Protein AF-0000000069601373 (afdb_homodimer)

Radius of gyration: 17.42 Å; Cα contacts (8 Å, |Δi|>4): 240; chains: 2; bounding box: 54×39×33 Å

Foldseek 3Di:
DPPDALCVVLVHPDHLVVQVVVCCVVVVDVDDDSVRSSVVRVVVVVVVVVLVVLLCVQCVPHDRDPVSSLVSQCPDPVRLVVCQPPDDVPHPSDPPVVVVVVVD/DPPDALCVVLVHPDHLVVQVVVCCVVVVDVDDDSVRSSVVRVVVVVVVVVLVVLLCVQCVPHDRDPVSSLVSQCPDPVRLVVCQPPDDVVHPNDDDVVVVVVVD

pLDDT: mean 85.46, std 16.77, range [30.42, 97.62]

Structure (mmCIF, N/CA/C/O backbone):
data_AF-0000000069601373-model_v1
#
loop_
_entity.id
_entity.type
_entity.pdbx_description
1 polymer 'Histone H2A'
#
loop_
_atom_site.group_PDB
_atom_site.id
_atom_site.type_symbol
_atom_site.label_atom_id
_atom_site.label_alt_id
_atom_site.label_comp_id
_atom_site.label_asym_id
_atom_site.label_entity_id
_atom_site.label_seq_id
_atom_site.pdbx_PDB_ins_code
_atom_site.Cartn_x
_atom_site.Cartn_y
_atom_site.Cartn_z
_atom_site.occupancy
_atom_site.B_iso_or_equiv
_atom_site.auth_seq_id
_atom_site.auth_comp_id
_atom_site.auth_asym_id
_atom_site.auth_atom_id
_atom_site.pdbx_PDB_model_num
ATOM 1 N N . MET A 1 1 ? -26.312 17.094 -5.246 1 52.06 1 MET A N 1
ATOM 2 C CA . MET A 1 1 ? -25.203 16.641 -4.406 1 52.06 1 MET A CA 1
ATOM 3 C C . MET A 1 1 ? -24.5 15.453 -5.039 1 52.06 1 MET A C 1
ATOM 5 O O . MET A 1 1 ? -25.141 14.477 -5.441 1 52.06 1 MET A O 1
ATOM 9 N N . ASP A 1 2 ? -23.375 15.734 -5.539 1 64.06 2 ASP A N 1
ATOM 10 C CA . ASP A 1 2 ? -22.641 14.758 -6.348 1 64.06 2 ASP A CA 1
ATOM 11 C C . ASP A 1 2 ? -22.547 13.414 -5.625 1 64.06 2 ASP A C 1
ATOM 13 O O . ASP A 1 2 ? -22.125 13.352 -4.473 1 64.06 2 ASP A O 1
ATOM 17 N N . ARG A 1 3 ? -23.438 12.484 -5.918 1 77.25 3 ARG A N 1
ATOM 18 C CA . ARG A 1 3 ? -23.688 11.156 -5.355 1 77.25 3 ARG A CA 1
ATOM 19 C C . ARG A 1 3 ? -22.453 10.273 -5.457 1 77.25 3 ARG A C 1
ATOM 21 O O . ARG A 1 3 ? -22.438 9.156 -4.93 1 77.25 3 ARG A O 1
ATOM 28 N N . ARG A 1 4 ? -21.562 10.906 -6.043 1 85.75 4 ARG A N 1
ATOM 29 C CA . ARG A 1 4 ? -20.391 10.07 -6.23 1 85.75 4 ARG A CA 1
ATOM 30 C C . ARG A 1 4 ? -19.578 9.977 -4.945 1 85.75 4 ARG A C 1
ATOM 32 O O . ARG A 1 4 ? -19.484 10.953 -4.191 1 85.75 4 ARG A O 1
ATOM 39 N N . THR A 1 5 ? -19.094 8.719 -4.715 1 86.75 5 THR A N 1
ATOM 40 C CA . THR A 1 5 ? -18.203 8.523 -3.578 1 86.75 5 THR A CA 1
ATOM 41 C C . THR A 1 5 ? -16.906 9.297 -3.775 1 86.75 5 THR A C 1
ATOM 43 O O . THR A 1 5 ? -16.594 9.727 -4.887 1 86.75 5 THR A O 1
ATOM 46 N N . MET A 1 6 ? -16.234 9.57 -2.689 1 86.94 6 MET A N 1
ATOM 47 C CA . MET A 1 6 ? -14.938 10.234 -2.752 1 86.94 6 MET A CA 1
ATOM 48 C C . MET A 1 6 ? -14 9.508 -3.709 1 86.94 6 MET A C 1
ATOM 50 O O . MET A 1 6 ? -13.234 10.141 -4.438 1 86.94 6 MET A O 1
ATOM 54 N N . SER A 1 7 ? -13.992 8.211 -3.752 1 88.62 7 SER A N 1
ATOM 55 C CA . SER A 1 7 ? -13.203 7.422 -4.688 1 88.62 7 SER A CA 1
ATOM 56 C C . SER A 1 7 ? -13.57 7.734 -6.133 1 88.62 7 SER A C 1
ATOM 58 O O . SER A 1 7 ? -12.695 7.996 -6.961 1 88.62 7 SER A O 1
ATOM 60 N N . GLN A 1 8 ? -14.828 7.762 -6.391 1 88.38 8 GLN A N 1
ATOM 61 C CA . GLN A 1 8 ? -15.32 8.031 -7.738 1 88.38 8 GLN A CA 1
ATOM 62 C C . GLN A 1 8 ? -14.945 9.438 -8.188 1 88.38 8 GLN A C 1
ATOM 64 O O . GLN A 1 8 ? -14.492 9.633 -9.312 1 88.38 8 GLN A O 1
ATOM 69 N N . LYS A 1 9 ? -15.047 10.305 -7.262 1 88.56 9 LYS A N 1
ATOM 70 C CA . LYS A 1 9 ? -14.719 11.695 -7.566 1 88.56 9 LYS A CA 1
ATOM 71 C C . LYS A 1 9 ? -13.234 11.859 -7.867 1 88.56 9 LYS A C 1
ATOM 73 O O . LYS A 1 9 ? -12.844 12.742 -8.633 1 88.56 9 LYS A O 1
ATOM 78 N N . SER A 1 10 ? -12.445 11 -7.32 1 91.56 10 SER A N 1
ATOM 79 C CA . SER A 1 10 ? -11 11.125 -7.445 1 91.56 10 SER A CA 1
ATOM 80 C C . SER A 1 10 ? -10.445 10.133 -8.461 1 91.56 10 SER A C 1
ATOM 82 O O . SER A 1 10 ? -9.227 10.023 -8.633 1 91.56 10 SER A O 1
ATOM 84 N N . GLY A 1 11 ? -11.312 9.344 -9.148 1 88.75 11 GLY A N 1
ATOM 85 C CA . GLY A 1 11 ? -10.875 8.391 -10.148 1 88.75 11 GLY A CA 1
ATOM 86 C C . GLY A 1 11 ? -10.148 7.195 -9.562 1 88.75 11 GLY A C 1
ATOM 87 O O . GLY A 1 11 ? -9.32 6.578 -10.227 1 88.75 11 GLY A O 1
ATOM 88 N N . LEU A 1 12 ? -10.469 6.992 -8.352 1 89.75 12 LEU A N 1
ATOM 89 C CA . LEU A 1 12 ? -9.797 5.891 -7.676 1 89.75 12 LEU A CA 1
ATOM 90 C C . LEU A 1 12 ? -10.688 4.656 -7.625 1 89.75 12 LEU A C 1
ATOM 92 O O . LEU A 1 12 ? -11.914 4.777 -7.496 1 89.75 12 LEU A O 1
ATOM 96 N N . THR A 1 13 ? -10.062 3.58 -7.793 1 89.25 13 THR A N 1
ATOM 97 C CA . THR A 1 13 ? -10.758 2.303 -7.684 1 89.25 13 THR A CA 1
ATOM 98 C C . THR A 1 13 ? -10.844 1.854 -6.227 1 89.25 13 THR A C 1
ATOM 100 O O . THR A 1 13 ? -11.844 1.268 -5.812 1 89.25 13 THR A O 1
ATOM 103 N N . PHE A 1 14 ? -9.812 2.162 -5.484 1 91 14 PHE A N 1
ATOM 104 C CA . PHE A 1 14 ? -9.805 1.798 -4.07 1 91 14 PHE A CA 1
ATOM 105 C C . PHE A 1 14 ? -10.805 2.643 -3.287 1 91 14 PHE A C 1
ATOM 107 O O . PHE A 1 14 ? -10.984 3.824 -3.582 1 91 14 PHE A O 1
ATOM 114 N N . PRO A 1 15 ? -11.32 2.047 -2.252 1 89.94 15 PRO A N 1
ATOM 115 C CA . PRO A 1 15 ? -12.352 2.754 -1.487 1 89.94 15 PRO A CA 1
ATOM 116 C C . PRO A 1 15 ? -11.766 3.732 -0.473 1 89.94 15 PRO A C 1
ATOM 118 O O . PRO A 1 15 ? -11.391 3.332 0.631 1 89.94 15 PRO A O 1
ATOM 121 N N . VAL A 1 16 ? -11.875 4.973 -0.772 1 91.56 16 VAL A N 1
ATOM 122 C CA . VAL A 1 16 ? -11.266 6.016 0.048 1 91.56 16 VAL A CA 1
ATOM 123 C C . VAL A 1 16 ? -11.945 6.059 1.415 1 91.56 16 VAL A C 1
ATOM 125 O O . VAL A 1 16 ? -11.273 6.094 2.447 1 91.56 16 VAL A O 1
ATOM 128 N N . ALA A 1 17 ? -13.211 6.004 1.452 1 88.38 17 ALA A N 1
ATOM 129 C CA . ALA A 1 17 ? -13.969 6.145 2.695 1 88.38 17 ALA A CA 1
ATOM 130 C C . ALA A 1 17 ? -13.648 5.008 3.662 1 88.38 17 ALA A C 1
ATOM 132 O O . ALA A 1 17 ? -13.477 5.234 4.863 1 88.38 17 ALA A O 1
ATOM 133 N N . ARG A 1 18 ? -13.57 3.926 3.143 1 83.56 18 ARG A N 1
ATOM 134 C CA . ARG A 1 18 ? -13.305 2.768 3.988 1 83.56 18 ARG A CA 1
ATOM 135 C C . ARG A 1 18 ? -11.867 2.777 4.496 1 83.56 18 ARG A C 1
ATOM 137 O O . ARG A 1 18 ? -11.609 2.443 5.652 1 83.56 18 ARG A O 1
ATOM 144 N N . ILE A 1 19 ? -10.969 3.158 3.586 1 85.69 19 ILE A N 1
ATOM 145 C CA . ILE A 1 19 ? -9.578 3.285 4.008 1 85.69 19 ILE A CA 1
ATOM 146 C C . ILE A 1 19 ? -9.469 4.324 5.121 1 85.69 19 ILE A C 1
ATOM 148 O O . ILE A 1 19 ? -8.805 4.094 6.133 1 85.69 19 ILE A O 1
ATOM 152 N N . LYS A 1 20 ? -10.172 5.367 4.961 1 86.25 20 LYS A N 1
ATOM 153 C CA . LYS A 1 20 ? -10.148 6.438 5.953 1 86.25 20 LYS A CA 1
ATOM 154 C C . LYS A 1 20 ? -10.664 5.945 7.305 1 86.25 20 LYS A C 1
ATOM 156 O O . LYS A 1 20 ? -10.078 6.254 8.344 1 86.25 20 LYS A O 1
ATOM 161 N N . THR A 1 21 ? -11.672 5.207 7.309 1 81.69 21 THR A N 1
ATOM 162 C CA . THR A 1 21 ? -12.266 4.68 8.531 1 81.69 21 THR A CA 1
ATOM 163 C C . THR A 1 21 ? -11.305 3.727 9.234 1 81.69 21 THR A C 1
ATOM 165 O O . THR A 1 21 ? -11.203 3.727 10.461 1 81.69 21 THR A O 1
ATOM 168 N N . MET A 1 22 ? -10.594 3.021 8.438 1 83.12 22 MET A N 1
ATOM 169 C CA . MET A 1 22 ? -9.648 2.047 8.984 1 83.12 22 MET A CA 1
ATOM 170 C C . MET A 1 22 ? -8.469 2.746 9.656 1 83.12 22 MET A C 1
ATOM 172 O O . MET A 1 22 ? -7.938 2.25 10.656 1 83.12 22 MET A O 1
ATOM 176 N N . LEU A 1 23 ? -8.203 3.908 9.109 1 85.69 23 LEU A N 1
ATOM 177 C CA . LEU A 1 23 ? -7.09 4.664 9.68 1 85.69 23 LEU A CA 1
ATOM 178 C C . LEU A 1 23 ? -7.406 5.113 11.102 1 85.69 23 LEU A C 1
ATOM 180 O O . LEU A 1 23 ? -6.527 5.113 11.969 1 85.69 23 LEU A O 1
ATOM 184 N N . LYS A 1 24 ? -8.609 5.336 11.289 1 78.25 24 LYS A N 1
ATOM 185 C CA . LYS A 1 24 ? -9.055 5.75 12.617 1 78.25 24 LYS A CA 1
ATOM 186 C C . LYS A 1 24 ? -9.078 4.566 13.586 1 78.25 24 LYS A C 1
ATOM 188 O O . LYS A 1 24 ? -8.719 4.707 14.758 1 78.25 24 LYS A O 1
ATOM 193 N N . ALA A 1 25 ? -9.375 3.438 13.094 1 76.5 25 ALA A N 1
ATOM 194 C CA . ALA A 1 25 ? -9.57 2.25 13.914 1 76.5 25 ALA A CA 1
ATOM 195 C C . ALA A 1 25 ? -8.242 1.747 14.477 1 76.5 25 ALA A C 1
ATOM 197 O O . ALA A 1 25 ? -8.18 1.297 15.625 1 76.5 25 ALA A O 1
ATOM 198 N N . LYS A 1 26 ? -7.238 1.837 13.789 1 75.75 26 LYS A N 1
ATOM 199 C CA . LYS A 1 26 ? -5.961 1.3 14.25 1 75.75 26 LYS A CA 1
ATOM 200 C C . LYS A 1 26 ? -5.066 2.406 14.805 1 75.75 26 LYS A C 1
ATOM 202 O O . LYS A 1 26 ? -3.912 2.16 15.156 1 75.75 26 LYS A O 1
ATOM 207 N N . ASN A 1 27 ? -5.691 3.562 14.906 1 78.62 27 ASN A N 1
ATOM 208 C CA . ASN A 1 27 ? -4.945 4.734 15.352 1 78.62 27 ASN A CA 1
ATOM 209 C C . ASN A 1 27 ? -3.721 4.988 14.484 1 78.62 27 ASN A C 1
ATOM 211 O O . ASN A 1 27 ? -2.656 5.344 14.992 1 78.62 27 ASN A O 1
ATOM 215 N N . PHE A 1 28 ? -3.91 4.539 13.266 1 74.94 28 PHE A N 1
ATOM 216 C CA . PHE A 1 28 ? -2.836 4.84 12.32 1 74.94 28 PHE A CA 1
ATOM 217 C C . PHE A 1 28 ? -2.633 6.348 12.195 1 74.94 28 PHE A C 1
ATOM 219 O O . PHE A 1 28 ? -1.497 6.824 12.195 1 74.94 28 PHE A O 1
ATOM 226 N N . ALA A 1 29 ? -3.729 7.059 12.023 1 79.06 29 ALA A N 1
ATOM 227 C CA . ALA A 1 29 ? -3.738 8.516 11.945 1 79.06 29 ALA A CA 1
ATOM 228 C C . ALA A 1 29 ? -4.992 9.094 12.594 1 79.06 29 ALA A C 1
ATOM 230 O O . ALA A 1 29 ? -6.094 8.969 12.047 1 79.06 29 ALA A O 1
ATOM 231 N N . SER A 1 30 ? -4.645 9.688 13.68 1 78.62 30 SER A N 1
ATOM 232 C CA . SER A 1 30 ? -5.781 10.242 14.406 1 78.62 30 SER A CA 1
ATOM 233 C C . SER A 1 30 ? -6.402 11.414 13.648 1 78.62 30 SER A C 1
ATOM 235 O O . SER A 1 30 ? -7.613 11.641 13.734 1 78.62 30 SER A O 1
ATOM 237 N N . ARG A 1 31 ? -5.574 12.086 12.914 1 90.31 31 ARG A N 1
ATOM 238 C CA . ARG A 1 31 ? -6.133 13.203 12.164 1 90.31 31 ARG A CA 1
ATOM 239 C C . ARG A 1 31 ? -5.598 13.234 10.734 1 90.31 31 ARG A C 1
ATOM 241 O O . ARG A 1 31 ? -4.41 13.484 10.516 1 90.31 31 ARG A O 1
ATOM 248 N N . ILE A 1 32 ? -6.406 12.836 9.805 1 94.81 32 ILE A N 1
ATOM 249 C CA . ILE A 1 32 ? -6.102 12.914 8.383 1 94.81 32 ILE A CA 1
ATOM 250 C C . ILE A 1 32 ? -7.219 13.656 7.652 1 94.81 32 ILE A C 1
ATOM 252 O O . ILE A 1 32 ? -8.398 13.453 7.941 1 94.81 32 ILE A O 1
ATOM 256 N N . SER A 1 33 ? -6.789 14.508 6.82 1 95.12 33 SER A N 1
ATOM 257 C CA . SER A 1 33 ? -7.777 15.227 6.023 1 95.12 33 SER A CA 1
ATOM 258 C C . SER A 1 33 ? -8.391 14.32 4.953 1 95.12 33 SER A C 1
ATOM 260 O O . SER A 1 33 ? -7.82 13.281 4.613 1 95.12 33 SER A O 1
ATOM 262 N N . ASP A 1 34 ? -9.516 14.852 4.422 1 93.56 34 ASP A N 1
ATOM 263 C CA . ASP A 1 34 ? -10.141 14.125 3.32 1 93.56 34 ASP A CA 1
ATOM 264 C C . ASP A 1 34 ? -9.203 14.039 2.119 1 93.56 34 ASP A C 1
ATOM 266 O O . ASP A 1 34 ? -9.094 12.992 1.479 1 93.56 34 ASP A O 1
ATOM 270 N N . THR A 1 35 ? -8.492 15.117 1.84 1 95.25 35 THR A N 1
ATOM 271 C CA . THR A 1 35 ? -7.59 15.125 0.695 1 95.25 35 THR A CA 1
ATOM 272 C C . THR A 1 35 ? -6.363 14.266 0.965 1 95.25 35 THR A C 1
ATOM 274 O O . THR A 1 35 ? -5.809 13.656 0.045 1 95.25 35 THR A O 1
ATOM 277 N N . GLY A 1 36 ? -5.988 14.195 2.242 1 95.62 36 GLY A N 1
ATOM 278 C CA . GLY A 1 36 ? -4.934 13.273 2.629 1 95.62 36 GLY A CA 1
ATOM 279 C C . GLY A 1 36 ? -5.305 11.812 2.412 1 95.62 36 GLY A C 1
ATOM 280 O O . GLY A 1 36 ? -4.496 11.031 1.915 1 95.62 36 GLY A O 1
ATOM 281 N N . ALA A 1 37 ? -6.496 11.547 2.762 1 95.06 37 ALA A N 1
ATOM 282 C CA . ALA A 1 37 ? -6.988 10.18 2.572 1 95.06 37 ALA A CA 1
ATOM 283 C C . ALA A 1 37 ? -7.031 9.812 1.092 1 95.06 37 ALA A C 1
ATOM 285 O O . ALA A 1 37 ? -6.688 8.695 0.713 1 95.06 37 ALA A O 1
ATOM 286 N N . VAL A 1 38 ? -7.418 10.773 0.29 1 95.44 38 VAL A N 1
ATOM 287 C CA . VAL A 1 38 ? -7.457 10.555 -1.152 1 95.44 38 VAL A CA 1
ATOM 288 C C . VAL A 1 38 ? -6.047 10.289 -1.671 1 95.44 38 VAL A C 1
ATOM 290 O O . VAL A 1 38 ? -5.82 9.336 -2.42 1 95.44 38 VAL A O 1
ATOM 293 N N . PHE A 1 39 ? -5.141 11.062 -1.26 1 96.25 39 PHE A N 1
ATOM 294 C CA . PHE A 1 39 ? -3.768 10.914 -1.722 1 96.25 39 PHE A CA 1
ATOM 295 C C . PHE A 1 39 ? -3.178 9.594 -1.254 1 96.25 39 PHE A C 1
ATOM 297 O O . PHE A 1 39 ? -2.516 8.898 -2.025 1 96.25 39 PHE A O 1
ATOM 304 N N . LEU A 1 40 ? -3.389 9.25 -0.018 1 96.25 40 LEU A N 1
ATOM 305 C CA . LEU A 1 40 ? -2.906 7.98 0.502 1 96.25 40 LEU A CA 1
ATOM 306 C C . LEU A 1 40 ? -3.475 6.812 -0.3 1 96.25 40 LEU A C 1
ATOM 308 O O . LEU A 1 40 ? -2.756 5.863 -0.617 1 96.25 40 LEU A O 1
ATOM 312 N N . THR A 1 41 ? -4.734 6.91 -0.602 1 95.44 41 THR A N 1
ATOM 313 C CA . THR A 1 41 ? -5.383 5.848 -1.366 1 95.44 41 THR A CA 1
ATOM 314 C C . THR A 1 41 ? -4.766 5.727 -2.756 1 95.44 41 THR A C 1
ATOM 316 O O . THR A 1 41 ? -4.551 4.621 -3.25 1 95.44 41 THR A O 1
ATOM 319 N N . ALA A 1 42 ? -4.449 6.867 -3.371 1 95 42 ALA A N 1
ATOM 320 C CA . ALA A 1 42 ? -3.783 6.848 -4.672 1 95 42 ALA A CA 1
ATOM 321 C C . ALA A 1 42 ? -2.41 6.191 -4.574 1 95 42 ALA A C 1
ATOM 323 O O . ALA A 1 42 ? -2.033 5.398 -5.441 1 95 42 ALA A O 1
ATOM 324 N N . VAL A 1 43 ? -1.718 6.453 -3.516 1 96.44 43 VAL A N 1
ATOM 325 C CA . VAL A 1 43 ? -0.405 5.871 -3.256 1 96.44 43 VAL A CA 1
ATOM 326 C C . VAL A 1 43 ? -0.529 4.355 -3.121 1 96.44 43 VAL A C 1
ATOM 328 O O . VAL A 1 43 ? 0.222 3.605 -3.748 1 96.44 43 VAL A O 1
ATOM 331 N N . LEU A 1 44 ? -1.511 3.941 -2.395 1 96 44 LEU A N 1
ATOM 332 C CA . LEU A 1 44 ? -1.709 2.516 -2.168 1 96 44 LEU A CA 1
ATOM 333 C C . LEU A 1 44 ? -2.105 1.81 -3.461 1 96 44 LEU A C 1
ATOM 335 O O . LEU A 1 44 ? -1.681 0.68 -3.713 1 96 44 LEU A O 1
ATOM 339 N N . GLU A 1 45 ? -2.941 2.521 -4.238 1 93.94 45 GLU A N 1
ATOM 340 C CA . GLU A 1 45 ? -3.297 1.952 -5.535 1 93.94 45 GLU A CA 1
ATOM 341 C C . GLU A 1 45 ? -2.064 1.777 -6.41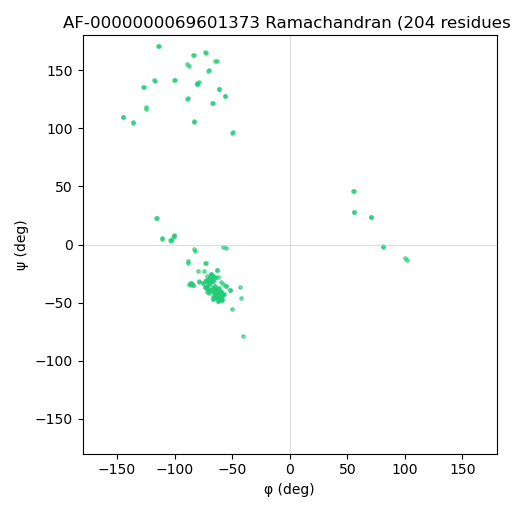8 1 93.94 45 GLU A C 1
ATOM 343 O O . GLU A 1 45 ? -1.899 0.741 -7.066 1 93.94 45 GLU A O 1
ATOM 348 N N . TYR A 1 46 ? -1.229 2.75 -6.402 1 94.06 46 TYR A N 1
ATOM 349 C CA . TYR A 1 46 ? 0.001 2.688 -7.184 1 94.06 46 TYR A CA 1
ATOM 350 C C . TYR A 1 46 ? 0.884 1.536 -6.719 1 94.06 46 TYR A C 1
ATOM 352 O O . TYR A 1 46 ? 1.372 0.751 -7.535 1 94.06 46 TYR A O 1
ATOM 360 N N . LEU A 1 47 ? 1.124 1.386 -5.426 1 96.62 47 LEU A N 1
ATOM 361 C CA . LEU A 1 47 ? 1.949 0.32 -4.871 1 96.62 47 LEU A CA 1
ATOM 362 C C . LEU A 1 47 ? 1.347 -1.048 -5.172 1 96.62 47 LEU A C 1
ATOM 364 O O . LEU A 1 47 ? 2.074 -2.004 -5.453 1 96.62 47 LEU A O 1
ATOM 368 N N . THR A 1 48 ? 0.04 -1.144 -5.125 1 96.25 48 THR A N 1
ATOM 369 C CA . THR A 1 48 ? -0.642 -2.395 -5.434 1 96.25 48 THR A CA 1
ATOM 370 C C . THR A 1 48 ? -0.359 -2.824 -6.871 1 96.25 48 THR A C 1
ATOM 372 O O . THR A 1 48 ? -0.052 -3.99 -7.129 1 96.25 48 THR A O 1
ATOM 375 N N . ALA A 1 49 ? -0.474 -1.847 -7.785 1 94.31 49 ALA A N 1
ATOM 376 C CA . ALA A 1 49 ? -0.201 -2.148 -9.188 1 94.31 49 ALA A CA 1
ATOM 377 C C . ALA A 1 49 ? 1.223 -2.666 -9.367 1 94.31 49 ALA A C 1
ATOM 379 O O . ALA A 1 49 ? 1.444 -3.654 -10.07 1 94.31 49 ALA A O 1
ATOM 380 N N . GLU A 1 50 ? 2.162 -2.041 -8.719 1 95.44 50 GLU A N 1
ATOM 381 C CA . GLU A 1 50 ? 3.562 -2.441 -8.82 1 95.44 50 GLU A CA 1
ATOM 382 C C . GLU A 1 50 ? 3.781 -3.836 -8.242 1 95.44 50 GLU A C 1
ATOM 384 O O . GLU A 1 50 ? 4.445 -4.672 -8.852 1 95.44 50 GLU A O 1
ATOM 389 N N . ILE A 1 51 ? 3.203 -4.129 -7.098 1 97.12 51 ILE A N 1
ATOM 390 C CA . ILE A 1 51 ? 3.354 -5.418 -6.43 1 97.12 51 ILE A CA 1
ATOM 391 C C . ILE A 1 51 ? 2.744 -6.52 -7.293 1 97.12 51 ILE A C 1
ATOM 393 O O . ILE A 1 51 ? 3.35 -7.582 -7.477 1 97.12 51 ILE A O 1
ATOM 397 N N . LEU A 1 52 ? 1.586 -6.23 -7.879 1 96.38 52 LEU A N 1
ATOM 398 C CA . LEU A 1 52 ? 0.897 -7.266 -8.641 1 96.38 52 LEU A CA 1
ATOM 399 C C . LEU A 1 52 ? 1.604 -7.527 -9.969 1 96.38 52 LEU A C 1
ATOM 401 O O . LEU A 1 52 ? 1.634 -8.664 -10.445 1 96.38 52 LEU A O 1
ATOM 405 N N . GLU A 1 53 ? 2.117 -6.469 -10.547 1 95.56 53 GLU A N 1
ATOM 406 C CA . GLU A 1 53 ? 2.904 -6.672 -11.758 1 95.56 53 GLU A CA 1
ATOM 407 C C . GLU A 1 53 ? 4.09 -7.598 -11.5 1 95.56 53 GLU A C 1
ATOM 409 O O . GLU A 1 53 ? 4.328 -8.539 -12.258 1 95.56 53 GLU A O 1
ATOM 414 N N . LEU A 1 54 ? 4.816 -7.359 -10.438 1 97.25 54 LEU A N 1
ATOM 415 C CA . LEU A 1 54 ? 5.934 -8.219 -10.07 1 97.25 54 LEU A CA 1
ATOM 416 C C . LEU A 1 54 ? 5.449 -9.633 -9.742 1 97.25 54 LEU A C 1
ATOM 418 O O . LEU A 1 54 ? 6.082 -10.617 -10.133 1 97.25 54 LEU A O 1
ATOM 422 N N . SER A 1 55 ? 4.336 -9.742 -9.062 1 97.31 55 SER A N 1
ATOM 423 C CA . SER A 1 55 ? 3.785 -11.023 -8.648 1 97.31 55 SER A CA 1
ATOM 424 C C . SER A 1 55 ? 3.338 -11.844 -9.859 1 97.31 55 SER A C 1
ATOM 426 O O . SER A 1 55 ? 3.461 -13.07 -9.859 1 97.31 55 SER A O 1
ATOM 428 N N . LEU A 1 56 ? 2.779 -11.117 -10.836 1 95.62 56 LEU A N 1
ATOM 429 C CA . LEU A 1 56 ? 2.359 -11.781 -12.062 1 95.62 56 LEU A CA 1
ATOM 430 C C . LEU A 1 56 ? 3.545 -12.453 -12.75 1 95.62 56 LEU A C 1
ATOM 432 O O . LEU A 1 56 ? 3.424 -13.57 -13.258 1 95.62 56 LEU A O 1
ATOM 436 N N . ASN A 1 57 ? 4.66 -11.727 -12.758 1 96.44 57 ASN A N 1
ATOM 437 C CA . ASN A 1 57 ? 5.875 -12.281 -13.344 1 96.44 57 ASN A CA 1
ATOM 438 C C . ASN A 1 57 ? 6.32 -13.547 -12.617 1 96.44 57 ASN A C 1
ATOM 440 O O . ASN A 1 57 ? 6.727 -14.523 -13.25 1 96.44 57 ASN A O 1
ATOM 444 N N . VAL A 1 58 ? 6.23 -13.562 -11.344 1 97.38 58 VAL A N 1
ATOM 445 C CA . VAL A 1 58 ? 6.633 -14.703 -10.531 1 97.38 58 VAL A CA 1
ATOM 446 C C . VAL A 1 58 ? 5.66 -15.859 -10.742 1 97.38 58 VAL A C 1
ATOM 448 O O . VAL A 1 58 ? 6.074 -17.016 -10.852 1 97.38 58 VAL A O 1
ATOM 451 N N . ALA A 1 59 ? 4.379 -15.547 -10.859 1 96.62 59 ALA A N 1
ATOM 452 C CA . ALA A 1 59 ? 3.336 -16.562 -10.977 1 96.62 59 ALA A CA 1
ATOM 453 C C . ALA A 1 59 ? 3.43 -17.297 -12.312 1 96.62 59 ALA A C 1
ATOM 455 O O . ALA A 1 59 ? 2.979 -18.438 -12.438 1 96.62 59 ALA A O 1
ATOM 456 N N . ASN A 1 60 ? 3.891 -16.562 -13.32 1 96.44 60 ASN A N 1
ATOM 457 C CA . ASN A 1 60 ? 4.164 -17.172 -14.617 1 96.44 60 ASN A CA 1
ATOM 458 C C . ASN A 1 60 ? 2.936 -17.891 -15.172 1 96.44 60 ASN A C 1
ATOM 460 O O . ASN A 1 60 ? 3.004 -19.062 -15.508 1 96.44 60 ASN A O 1
ATOM 464 N N . GLY A 1 61 ? 1.813 -17.219 -15.094 1 94.44 61 GLY A N 1
ATOM 465 C CA . GLY A 1 61 ? 0.606 -17.734 -15.711 1 94.44 61 GLY A CA 1
ATOM 466 C C . GLY A 1 61 ? -0.327 -18.406 -14.719 1 94.44 61 GLY A C 1
ATOM 467 O O . GLY A 1 61 ? -1.466 -18.734 -15.055 1 94.44 61 GLY A O 1
ATOM 468 N N . GLN A 1 62 ? 0.165 -18.641 -13.555 1 96.69 62 GLN A N 1
ATOM 469 C CA . GLN A 1 62 ? -0.682 -19.188 -12.5 1 96.69 62 GLN A CA 1
ATOM 470 C C . GLN A 1 62 ? -1.466 -18.094 -11.797 1 96.69 62 GLN A C 1
ATOM 472 O O . GLN A 1 62 ? -1.16 -16.906 -11.945 1 96.69 62 GLN A O 1
ATOM 477 N N . ARG A 1 63 ? -2.445 -18.609 -11.133 1 95.88 63 ARG A N 1
ATOM 478 C CA . ARG A 1 63 ? -3.145 -17.719 -10.211 1 95.88 63 ARG A CA 1
ATOM 479 C C . ARG A 1 63 ? -2.201 -17.203 -9.125 1 95.88 63 ARG A C 1
ATOM 481 O O . ARG A 1 63 ? -1.425 -17.969 -8.555 1 95.88 63 ARG A O 1
ATOM 488 N N . ILE A 1 64 ? -2.279 -15.914 -8.906 1 96.75 64 ILE A N 1
ATOM 489 C CA . ILE A 1 64 ? -1.404 -15.297 -7.914 1 96.75 64 ILE A CA 1
ATOM 490 C C . ILE A 1 64 ? -1.771 -15.797 -6.52 1 96.75 64 ILE A C 1
ATOM 492 O O . ILE A 1 64 ? -2.922 -15.672 -6.09 1 96.75 64 ILE A O 1
ATOM 496 N N . ARG A 1 65 ? -0.847 -16.375 -5.84 1 97.12 65 ARG A N 1
ATOM 497 C CA . ARG A 1 65 ? -0.951 -16.844 -4.461 1 97.12 65 ARG A CA 1
ATOM 498 C C . ARG A 1 65 ? -0.018 -16.047 -3.545 1 97.12 65 ARG A C 1
ATOM 500 O O . ARG A 1 65 ? 0.798 -15.258 -4.016 1 97.12 65 ARG A O 1
ATOM 507 N N . PRO A 1 66 ? -0.198 -16.297 -2.213 1 97.12 66 PRO A N 1
ATOM 508 C CA . PRO A 1 66 ? 0.638 -15.539 -1.277 1 97.12 66 PRO A CA 1
ATOM 509 C C . PRO A 1 66 ? 2.129 -15.688 -1.565 1 97.12 66 PRO A C 1
ATOM 511 O O . PRO A 1 66 ? 2.875 -14.711 -1.508 1 97.12 66 PRO A O 1
ATOM 514 N N . GLN A 1 67 ? 2.539 -16.859 -1.994 1 96.69 67 GLN A N 1
ATOM 515 C CA . GLN A 1 67 ? 3.965 -17.094 -2.191 1 96.69 67 GLN A CA 1
ATOM 516 C C . GLN A 1 67 ? 4.492 -16.328 -3.395 1 96.69 67 GLN A C 1
ATOM 518 O O . GLN A 1 67 ? 5.656 -15.914 -3.418 1 96.69 67 GLN A O 1
ATOM 523 N N . HIS A 1 68 ? 3.633 -16.125 -4.379 1 97.62 68 HIS A N 1
ATOM 524 C CA . HIS A 1 68 ? 4.039 -15.32 -5.52 1 97.62 68 HIS A CA 1
ATOM 525 C C . HIS A 1 68 ? 4.281 -13.867 -5.113 1 97.62 68 HIS A C 1
ATOM 527 O O . HIS A 1 68 ? 5.258 -13.25 -5.551 1 97.62 68 HIS A O 1
ATOM 533 N N . ILE A 1 69 ? 3.412 -13.352 -4.285 1 97.56 69 ILE A N 1
ATOM 534 C CA . ILE A 1 69 ? 3.541 -11.977 -3.807 1 97.56 69 ILE A CA 1
ATOM 535 C C . ILE A 1 69 ? 4.789 -11.852 -2.934 1 97.56 69 ILE A C 1
ATOM 537 O O . ILE A 1 69 ? 5.609 -10.953 -3.141 1 97.56 69 ILE A O 1
ATOM 541 N N . GLU A 1 70 ? 4.938 -12.781 -2.043 1 97.25 70 GLU A N 1
ATOM 542 C CA . GLU A 1 70 ? 6.09 -12.742 -1.146 1 97.25 70 GLU A CA 1
ATOM 543 C C . GLU A 1 70 ? 7.398 -12.828 -1.925 1 97.25 70 GLU A C 1
ATOM 545 O O . GLU A 1 70 ? 8.328 -12.055 -1.671 1 97.25 70 GLU A O 1
ATOM 550 N N . THR A 1 71 ? 7.461 -13.734 -2.812 1 97.06 71 THR A N 1
ATOM 551 C CA . THR A 1 71 ? 8.656 -13.898 -3.627 1 97.06 71 THR A CA 1
ATOM 552 C C . THR A 1 71 ? 8.953 -12.625 -4.418 1 97.06 71 THR A C 1
ATOM 554 O O . THR A 1 71 ? 10.102 -12.188 -4.496 1 97.06 71 THR A O 1
ATOM 557 N N . ALA A 1 72 ? 7.941 -12.039 -4.977 1 97.44 72 ALA A N 1
ATOM 558 C CA . ALA A 1 72 ? 8.109 -10.797 -5.734 1 97.44 72 ALA A CA 1
ATOM 559 C C . ALA A 1 72 ? 8.688 -9.695 -4.855 1 97.44 72 ALA A C 1
ATOM 561 O O . ALA A 1 72 ? 9.586 -8.969 -5.273 1 97.44 72 ALA A O 1
ATOM 562 N N . LEU A 1 73 ? 8.211 -9.625 -3.604 1 97.44 73 LEU A N 1
ATOM 563 C CA . LEU A 1 73 ? 8.656 -8.586 -2.68 1 97.44 73 LEU A CA 1
ATOM 564 C C . LEU A 1 73 ? 10.094 -8.844 -2.236 1 97.44 73 LEU A C 1
ATOM 566 O O . LEU A 1 73 ? 10.891 -7.906 -2.129 1 97.44 73 LEU A O 1
ATOM 570 N N . ILE A 1 74 ? 10.445 -10.023 -2.027 1 95.25 74 ILE A N 1
ATOM 571 C CA . ILE A 1 74 ? 11.773 -10.398 -1.561 1 95.25 74 ILE A CA 1
ATOM 572 C C . ILE A 1 74 ? 12.797 -10.164 -2.67 1 95.25 74 ILE A C 1
ATOM 574 O O . ILE A 1 74 ? 13.922 -9.727 -2.406 1 95.25 74 ILE A O 1
ATOM 578 N N . GLN A 1 75 ? 12.414 -10.359 -3.863 1 96.5 75 GLN A N 1
ATOM 579 C CA . GLN A 1 75 ? 13.352 -10.312 -4.98 1 96.5 75 GLN A CA 1
ATOM 580 C C . GLN A 1 75 ? 13.492 -8.891 -5.516 1 96.5 75 GLN A C 1
ATOM 582 O O . GLN A 1 75 ? 14.383 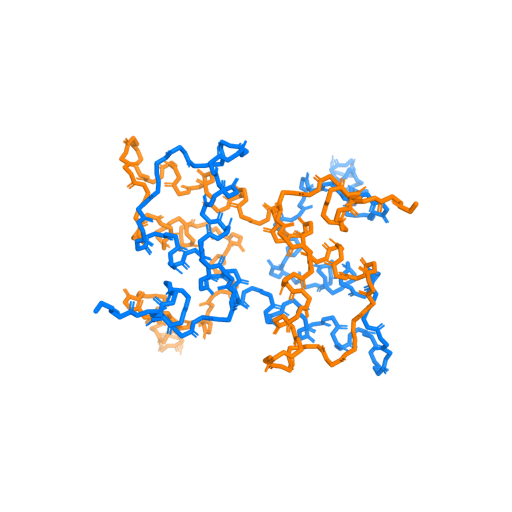-8.602 -6.312 1 96.5 75 GLN A O 1
ATOM 587 N N . ASP A 1 76 ? 12.641 -8.109 -5.176 1 96.81 76 ASP A N 1
ATOM 588 C CA . ASP A 1 76 ? 12.711 -6.73 -5.656 1 96.81 76 ASP A CA 1
ATOM 589 C C . ASP A 1 76 ? 13.547 -5.859 -4.723 1 96.81 76 ASP A C 1
ATOM 591 O O . ASP A 1 76 ? 13.219 -5.723 -3.539 1 96.81 76 ASP A O 1
ATOM 595 N N . ALA A 1 77 ? 14.508 -5.215 -5.25 1 96.31 77 ALA A N 1
ATOM 596 C CA . ALA A 1 77 ? 15.469 -4.438 -4.473 1 96.31 77 ALA A CA 1
ATOM 597 C C . ALA A 1 77 ? 14.812 -3.211 -3.852 1 96.31 77 ALA A C 1
ATOM 599 O O . ALA A 1 77 ? 15.266 -2.709 -2.82 1 96.31 77 ALA A O 1
ATOM 600 N N . GLU A 1 78 ? 13.75 -2.74 -4.457 1 96.5 78 GLU A N 1
ATOM 601 C CA . GLU A 1 78 ? 13.094 -1.543 -3.947 1 96.5 78 GLU A CA 1
ATOM 602 C C . GLU A 1 78 ? 12.094 -1.892 -2.846 1 96.5 78 GLU A C 1
ATOM 604 O O . GLU A 1 78 ? 11.938 -1.14 -1.881 1 96.5 78 GLU A O 1
ATOM 609 N N . PHE A 1 79 ? 11.477 -3.064 -2.963 1 97.06 79 PHE A N 1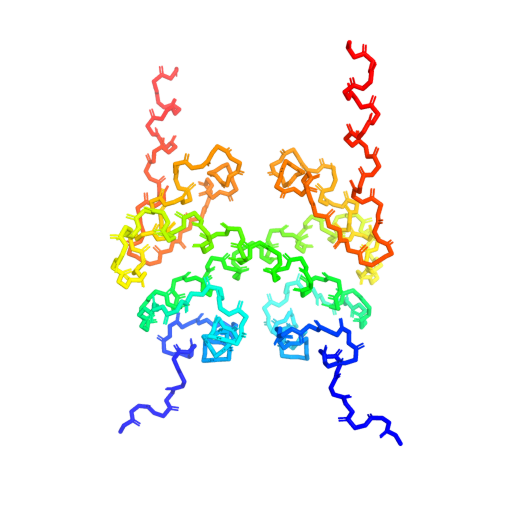
ATOM 610 C CA . PHE A 1 79 ? 10.43 -3.432 -2.01 1 97.06 79 PHE A CA 1
ATOM 611 C C . PHE A 1 79 ? 11.031 -4.105 -0.782 1 97.06 79 PHE A C 1
ATOM 613 O O . PHE A 1 79 ? 10.578 -3.881 0.341 1 97.06 79 PHE A O 1
ATOM 620 N N . LEU A 1 80 ? 12.07 -4.844 -0.955 1 95.88 80 LEU A N 1
ATOM 621 C CA . LEU A 1 80 ? 12.57 -5.719 0.1 1 95.88 80 LEU A CA 1
ATOM 622 C C . LEU A 1 80 ? 12.922 -4.914 1.35 1 95.88 80 LEU A C 1
ATOM 624 O O . LEU A 1 80 ? 12.555 -5.297 2.461 1 95.88 80 LEU A O 1
ATOM 628 N N . PRO A 1 81 ? 13.562 -3.787 1.25 1 95.25 81 PRO A N 1
ATOM 629 C CA . PRO A 1 81 ? 13.977 -3.049 2.447 1 95.25 81 PRO A CA 1
ATOM 630 C C . PRO A 1 81 ? 12.789 -2.578 3.283 1 95.25 81 PRO A C 1
ATOM 632 O O . PRO A 1 81 ? 12.922 -2.367 4.492 1 95.25 81 PRO A O 1
ATOM 635 N N . LEU A 1 82 ? 11.648 -2.467 2.732 1 96 82 LEU A N 1
ATOM 636 C CA . LEU A 1 82 ? 10.477 -1.978 3.455 1 96 82 LEU A CA 1
ATOM 637 C C . LEU A 1 82 ? 9.953 -3.033 4.422 1 96 82 LEU A C 1
ATOM 639 O O . LEU A 1 82 ? 9.188 -2.721 5.332 1 96 82 LEU A O 1
ATOM 643 N N . PHE A 1 83 ? 10.383 -4.289 4.25 1 94.75 83 PHE A N 1
ATOM 644 C CA . PHE A 1 83 ? 9.727 -5.367 4.977 1 94.75 83 PHE A CA 1
ATOM 645 C C . PHE A 1 83 ? 10.695 -6.027 5.953 1 94.75 83 PHE A C 1
ATOM 647 O O . PHE A 1 83 ? 10.477 -7.168 6.371 1 94.75 83 PHE A O 1
ATOM 654 N N . ARG A 1 84 ? 11.68 -5.305 6.316 1 87.69 84 ARG A N 1
ATOM 655 C CA . ARG A 1 84 ? 12.703 -5.844 7.215 1 87.69 84 ARG A CA 1
ATOM 656 C C . ARG A 1 84 ? 12.117 -6.156 8.586 1 87.69 84 ARG A C 1
ATOM 658 O O . ARG A 1 84 ? 12.586 -7.07 9.273 1 87.69 84 ARG A O 1
ATOM 665 N N . LYS A 1 85 ? 11.141 -5.469 8.938 1 88.12 85 LYS A N 1
ATOM 666 C CA . LYS A 1 85 ? 10.539 -5.664 10.258 1 88.12 85 LYS A CA 1
ATOM 667 C C . LYS A 1 85 ? 9.148 -6.277 10.141 1 88.12 85 LYS A C 1
ATOM 669 O O . LYS A 1 85 ? 8.453 -6.438 11.148 1 88.12 85 LYS A O 1
ATOM 674 N N . ALA A 1 86 ? 8.758 -6.609 8.977 1 91.75 86 ALA A N 1
ATOM 675 C CA . ALA A 1 86 ? 7.391 -7.082 8.758 1 91.75 86 ALA A CA 1
ATOM 676 C C . ALA A 1 86 ? 7.25 -8.555 9.133 1 91.75 86 ALA A C 1
ATOM 678 O O . ALA A 1 86 ? 8.148 -9.352 8.867 1 91.75 86 ALA A O 1
ATOM 679 N N . VAL A 1 87 ? 6.121 -8.867 9.797 1 88.62 87 VAL A N 1
ATOM 680 C CA . VAL A 1 87 ? 5.73 -10.242 10.078 1 88.62 87 VAL A CA 1
ATOM 681 C C . VAL A 1 87 ? 4.324 -10.5 9.547 1 88.62 87 VAL A C 1
ATOM 683 O O . VAL A 1 87 ? 3.377 -9.797 9.914 1 88.62 87 VAL A O 1
ATOM 686 N N . PHE A 1 88 ? 4.266 -11.406 8.641 1 91.94 88 PHE A N 1
ATOM 687 C CA . PHE A 1 88 ? 2.975 -11.852 8.125 1 91.94 88 PHE A CA 1
ATOM 688 C C . PHE A 1 88 ? 2.76 -13.336 8.422 1 91.94 88 PHE A C 1
ATOM 690 O O . PHE A 1 88 ? 3.695 -14.133 8.336 1 91.94 88 PHE A O 1
ATOM 697 N N . PRO A 1 89 ? 1.54 -13.578 8.742 1 84.56 89 PRO A N 1
ATOM 698 C CA . PRO A 1 89 ? 1.293 -15.008 8.945 1 84.56 89 PRO A CA 1
ATOM 699 C C . PRO A 1 89 ? 1.673 -15.852 7.73 1 84.56 89 PRO A C 1
ATOM 701 O O . PRO A 1 89 ? 1.272 -15.539 6.605 1 84.56 89 PRO A O 1
ATOM 704 N N . GLY A 1 90 ? 2.475 -16.859 7.977 1 83.56 90 GLY A N 1
ATOM 705 C CA . GLY A 1 90 ? 2.826 -17.797 6.914 1 83.56 90 GLY A CA 1
ATOM 706 C C . GLY A 1 90 ? 3.936 -17.281 6.016 1 83.56 90 GLY A C 1
ATOM 707 O O . GLY A 1 90 ? 4.316 -17.938 5.051 1 83.56 90 GLY A O 1
ATOM 708 N N . SER A 1 91 ? 4.422 -16.031 6.312 1 84 91 SER A N 1
ATOM 709 C CA . SER A 1 91 ? 5.445 -15.43 5.473 1 84 91 SER A CA 1
ATOM 710 C C . SER A 1 91 ? 6.848 -15.797 5.957 1 84 91 SER A C 1
ATOM 712 O O . SER A 1 91 ? 7.035 -16.156 7.121 1 84 91 SER A O 1
ATOM 714 N N . THR A 1 92 ? 7.762 -15.789 5.184 1 74.88 92 THR A N 1
ATOM 715 C CA . THR A 1 92 ? 9.164 -16.031 5.496 1 74.88 92 THR A CA 1
ATOM 716 C C . THR A 1 92 ? 9.945 -14.727 5.555 1 74.88 92 THR A C 1
ATOM 718 O O . THR A 1 92 ? 11.18 -14.734 5.621 1 74.88 92 THR A O 1
ATOM 721 N N . PHE A 1 93 ? 9.305 -13.516 5.426 1 70.69 93 PHE A N 1
ATOM 722 C CA . PHE A 1 93 ? 10 -12.227 5.473 1 70.69 93 PHE A CA 1
ATOM 723 C C . PHE A 1 93 ? 11.047 -12.219 6.578 1 70.69 93 PHE A C 1
ATOM 725 O O . PHE A 1 93 ? 12.109 -11.617 6.426 1 70.69 93 PHE A O 1
ATOM 732 N N . VAL A 1 94 ? 10.805 -12.719 7.957 1 56.91 94 VAL A N 1
ATOM 733 C CA . VAL A 1 94 ? 11.602 -12.586 9.18 1 56.91 94 VAL A CA 1
ATOM 734 C C . VAL A 1 94 ? 13.047 -12.992 8.898 1 56.91 94 VAL A C 1
ATOM 736 O O . VAL A 1 94 ? 13.977 -12.352 9.383 1 56.91 94 VAL A O 1
ATOM 739 N N . THR A 1 95 ? 13.164 -14.141 8.414 1 51.53 95 THR A N 1
ATOM 740 C CA . THR A 1 95 ? 14.352 -14.914 8.75 1 51.53 95 THR A CA 1
ATOM 741 C C . THR A 1 95 ? 15.617 -14.227 8.242 1 51.53 95 THR A C 1
ATOM 743 O O . THR A 1 95 ? 16.719 -14.508 8.711 1 51.53 95 THR A O 1
ATOM 746 N N . ARG A 1 96 ? 15.484 -13.492 7.207 1 47.38 96 ARG A N 1
ATOM 747 C CA . ARG A 1 96 ? 16.781 -13.227 6.586 1 47.38 96 ARG A CA 1
ATOM 748 C C . ARG A 1 96 ? 17.531 -12.125 7.328 1 47.38 96 ARG A C 1
ATOM 750 O O . ARG A 1 96 ? 18.719 -11.906 7.086 1 47.38 96 ARG A O 1
ATOM 757 N N . HIS A 1 97 ? 16.812 -11.266 8.062 1 47.34 97 HIS A N 1
ATOM 758 C CA . HIS A 1 97 ? 17.641 -10.258 8.711 1 47.34 97 HIS A CA 1
ATOM 759 C C . HIS A 1 97 ? 18.484 -10.867 9.82 1 47.34 97 HIS A C 1
ATOM 761 O O . HIS A 1 97 ? 19.5 -10.297 10.219 1 47.34 97 HIS A O 1
ATOM 767 N N . THR A 1 98 ? 17.906 -11.727 10.562 1 43.88 98 THR A N 1
ATOM 768 C CA . THR A 1 98 ? 18.766 -12.203 11.648 1 43.88 98 THR A CA 1
ATOM 769 C C . THR A 1 98 ? 20.031 -12.852 11.094 1 43.88 98 THR A C 1
ATOM 771 O O . THR A 1 98 ? 21.047 -12.961 11.789 1 43.88 98 THR A O 1
ATOM 774 N N . SER A 1 99 ? 19.922 -13.445 9.992 1 41.12 99 SER A N 1
ATOM 775 C CA . SER A 1 99 ? 21.141 -14.141 9.609 1 41.12 99 SER A CA 1
ATOM 776 C C . SER A 1 99 ? 22.219 -13.164 9.156 1 41.12 99 SER A C 1
ATOM 778 O O . SER A 1 99 ? 23.406 -13.492 9.172 1 41.12 99 SER A O 1
ATOM 780 N N . GLN A 1 100 ? 21.875 -12.008 8.547 1 40.38 100 GLN A N 1
ATOM 781 C CA . GLN A 1 100 ? 23 -11.203 8.078 1 40.38 100 GLN A CA 1
ATOM 782 C C . GLN A 1 100 ? 23.641 -10.438 9.227 1 40.38 100 GLN A C 1
ATOM 784 O O . GLN A 1 100 ? 24.797 -9.992 9.109 1 40.38 100 GLN A O 1
ATOM 789 N N . GLU A 1 101 ? 22.859 -10.039 10.242 1 40.62 101 GLU A N 1
ATOM 790 C CA . GLU A 1 101 ? 23.641 -9.383 11.297 1 40.62 101 GLU A CA 1
ATOM 791 C C . GLU A 1 101 ? 24.547 -10.375 12.016 1 40.62 101 GLU A C 1
ATOM 793 O O . GLU A 1 101 ? 25.406 -9.977 12.805 1 40.62 101 GLU A O 1
ATOM 798 N N . GLU A 1 102 ? 24.219 -11.602 12.047 1 37.56 102 GLU A N 1
ATOM 799 C CA . GLU A 1 102 ? 25.141 -12.414 12.836 1 37.56 102 GLU A CA 1
ATOM 800 C C . GLU A 1 102 ? 2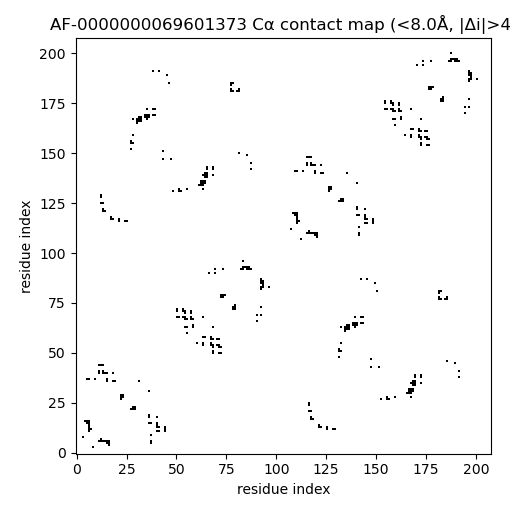6.5 -12.539 12.141 1 37.56 102 GLU A C 1
ATOM 802 O O . GLU A 1 102 ? 27.5 -12.883 12.773 1 37.56 102 GLU A O 1
ATOM 807 N N . ASN A 1 103 ? 26.516 -12.516 10.859 1 37.12 103 ASN A N 1
ATOM 808 C CA . ASN A 1 103 ? 27.844 -12.828 10.359 1 37.12 103 ASN A CA 1
ATOM 809 C C . ASN A 1 103 ? 28.75 -11.594 10.344 1 37.12 103 ASN A C 1
ATOM 811 O O . ASN A 1 103 ? 29.875 -11.641 9.852 1 37.12 103 ASN A O 1
ATOM 815 N N . HIS A 1 104 ? 28.203 -10.328 10.711 1 30.42 104 HIS A N 1
ATOM 816 C CA . HIS A 1 104 ? 29.344 -9.422 10.781 1 30.42 104 HIS A CA 1
ATOM 817 C C . HIS A 1 104 ? 29.938 -9.383 12.188 1 30.42 104 HIS A C 1
ATOM 819 O O . HIS A 1 104 ? 29.188 -9.445 13.172 1 30.42 104 HIS A O 1
ATOM 825 N N . MET B 1 1 ? -22.312 -20.734 9.297 1 51.56 1 MET B N 1
ATOM 826 C CA . MET B 1 1 ? -21.422 -20.141 8.297 1 51.56 1 MET B CA 1
ATOM 827 C C . MET B 1 1 ? -20.797 -18.859 8.828 1 51.56 1 MET B C 1
ATOM 829 O O . MET B 1 1 ? -21.5 -17.984 9.336 1 51.56 1 MET B O 1
ATOM 833 N N . ASP B 1 2 ? -19.594 -18.984 9.148 1 63.5 2 ASP B N 1
ATOM 834 C CA . ASP B 1 2 ? -18.891 -17.922 9.859 1 63.5 2 ASP B CA 1
ATOM 835 C C . ASP B 1 2 ? -19.094 -16.562 9.18 1 63.5 2 ASP B C 1
ATOM 837 O O . ASP B 1 2 ? -18.906 -16.438 7.969 1 63.5 2 ASP B O 1
ATOM 841 N N . ARG B 1 3 ? -20.047 -15.773 9.656 1 76.75 3 ARG B N 1
ATOM 842 C CA . ARG B 1 3 ? -20.578 -14.492 9.211 1 76.75 3 ARG B CA 1
ATOM 843 C C . ARG B 1 3 ? -19.469 -13.445 9.086 1 76.75 3 ARG B C 1
ATOM 845 O O . ARG B 1 3 ? -19.703 -12.344 8.594 1 76.75 3 ARG B O 1
ATOM 852 N N . ARG B 1 4 ? -18.391 -13.938 9.461 1 85.69 4 ARG B N 1
ATOM 853 C CA . ARG B 1 4 ? -17.328 -12.938 9.438 1 85.69 4 ARG B CA 1
ATOM 854 C C . ARG B 1 4 ? -16.781 -12.758 8.023 1 85.69 4 ARG B C 1
ATOM 856 O O . ARG B 1 4 ? -16.703 -13.711 7.254 1 85.69 4 ARG B O 1
ATOM 863 N N . THR B 1 5 ? -16.547 -11.438 7.715 1 86.38 5 THR B N 1
ATOM 864 C CA . THR B 1 5 ? -15.906 -11.133 6.438 1 86.38 5 THR B CA 1
ATOM 865 C C . THR B 1 5 ? -14.5 -11.719 6.383 1 86.38 5 THR B C 1
ATOM 867 O O . THR B 1 5 ? -13.938 -12.102 7.41 1 86.38 5 THR B O 1
ATOM 870 N N . MET B 1 6 ? -14.016 -11.914 5.199 1 87 6 MET B N 1
ATOM 871 C CA . MET B 1 6 ? -12.648 -12.398 5.012 1 87 6 MET B CA 1
ATOM 872 C C . MET B 1 6 ? -11.656 -11.531 5.789 1 87 6 MET B C 1
ATOM 874 O O . MET B 1 6 ? -10.695 -12.047 6.355 1 87 6 MET B O 1
ATOM 878 N N . SER B 1 7 ? -11.812 -10.25 5.84 1 88.44 7 SER B N 1
ATOM 879 C CA . SER B 1 7 ? -10.977 -9.352 6.621 1 88.44 7 SER B CA 1
ATOM 880 C C . SER B 1 7 ? -11.023 -9.695 8.109 1 88.44 7 SER B C 1
ATOM 882 O O . SER B 1 7 ? -9.984 -9.836 8.75 1 88.44 7 SER B O 1
ATOM 884 N N . GLN B 1 8 ? -12.211 -9.891 8.602 1 88.19 8 GLN B N 1
ATOM 885 C CA . GLN B 1 8 ? -12.398 -10.211 10.008 1 88.19 8 GLN B CA 1
ATOM 886 C C . GLN B 1 8 ? -11.758 -11.547 10.359 1 88.19 8 GLN B C 1
ATOM 888 O O . GLN B 1 8 ? -11.078 -11.672 11.383 1 88.19 8 GLN B O 1
ATOM 893 N N . LYS B 1 9 ? -11.906 -12.445 9.453 1 88.62 9 LYS B N 1
ATOM 894 C CA . LYS B 1 9 ? -11.344 -13.773 9.672 1 88.62 9 LYS B CA 1
ATOM 895 C C . LYS B 1 9 ? -9.82 -13.727 9.695 1 88.62 9 LYS B C 1
ATOM 897 O O . LYS B 1 9 ? -9.172 -14.539 10.367 1 88.62 9 LYS B O 1
ATOM 902 N N . SER B 1 10 ? -9.273 -12.773 9.031 1 91.5 10 SER B N 1
ATOM 903 C CA . SER B 1 10 ? -7.824 -12.703 8.883 1 91.5 10 SER B CA 1
ATOM 904 C C . SER B 1 10 ? -7.23 -11.633 9.789 1 91.5 10 SER B C 1
ATOM 906 O O . SER B 1 10 ? -6.031 -11.352 9.734 1 91.5 10 SER B O 1
ATOM 908 N N . GLY B 1 11 ? -8.055 -10.961 10.641 1 88.56 11 GLY B N 1
ATOM 909 C CA . GLY B 1 11 ? -7.574 -9.938 11.555 1 88.56 11 GLY B CA 1
ATOM 910 C C . GLY B 1 11 ? -7.137 -8.664 10.859 1 88.56 11 GLY B C 1
ATOM 911 O O . GLY B 1 11 ? -6.281 -7.934 11.367 1 88.56 11 GLY B O 1
ATOM 912 N N . LEU B 1 12 ? -7.691 -8.523 9.734 1 89.81 12 LEU B N 1
ATOM 913 C CA . LEU B 1 12 ? -7.316 -7.344 8.961 1 89.81 12 LEU B CA 1
ATOM 914 C C . LEU B 1 12 ? -8.367 -6.25 9.094 1 89.81 12 LEU B C 1
ATOM 916 O O . LEU B 1 12 ? -9.562 -6.539 9.203 1 89.81 12 LEU B O 1
ATOM 920 N N . THR B 1 13 ? -7.875 -5.086 9.164 1 89.12 13 THR B N 1
ATOM 921 C CA . THR B 1 13 ? -8.75 -3.916 9.203 1 89.12 13 THR B CA 1
ATOM 922 C C . THR B 1 13 ? -9.164 -3.502 7.793 1 89.12 13 THR B C 1
ATOM 924 O O . THR B 1 13 ? -10.289 -3.059 7.574 1 89.12 13 THR B O 1
ATOM 927 N N . PHE B 1 14 ? -8.258 -3.674 6.859 1 91 14 PHE B N 1
ATOM 928 C CA . PHE B 1 14 ? -8.555 -3.328 5.477 1 91 14 PHE B CA 1
ATOM 929 C C . PHE B 1 14 ? -9.555 -4.309 4.875 1 91 14 PHE B C 1
ATOM 931 O O . PHE B 1 14 ? -9.523 -5.5 5.188 1 91 14 PHE B O 1
ATOM 938 N N . PRO B 1 15 ? -10.336 -3.803 3.953 1 89.88 15 PRO B N 1
ATOM 939 C CA . PRO B 1 15 ? -11.391 -4.648 3.383 1 89.88 15 PRO B CA 1
ATOM 940 C C . PRO B 1 15 ? -10.875 -5.551 2.264 1 89.88 15 PRO B C 1
ATOM 942 O O . PRO B 1 15 ? -10.789 -5.125 1.111 1 89.88 15 PRO B O 1
ATOM 945 N N . VAL B 1 16 ? -10.742 -6.797 2.564 1 91.69 16 VAL B N 1
ATOM 946 C CA . VAL B 1 16 ? -10.156 -7.754 1.634 1 91.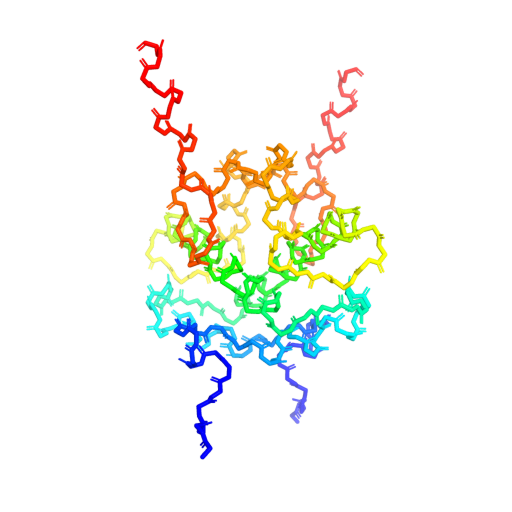69 16 VAL B CA 1
ATOM 947 C C . VAL B 1 16 ? -11.062 -7.914 0.417 1 91.69 16 VAL B C 1
ATOM 949 O O . VAL B 1 16 ? -10.602 -7.871 -0.724 1 91.69 16 VAL B O 1
ATOM 952 N N . ALA B 1 17 ? -12.32 -8.031 0.615 1 88.5 17 ALA B N 1
ATOM 953 C CA . ALA B 1 17 ? -13.266 -8.297 -0.467 1 88.5 17 ALA B CA 1
ATOM 954 C C . ALA B 1 17 ? -13.289 -7.141 -1.464 1 88.5 17 ALA B C 1
ATOM 956 O O . ALA B 1 17 ? -13.312 -7.359 -2.678 1 88.5 17 ALA B O 1
ATOM 957 N N . ARG B 1 18 ? -13.273 -6.039 -0.956 1 83.88 18 ARG B N 1
ATOM 958 C CA . ARG B 1 18 ? -13.336 -4.867 -1.824 1 83.88 18 ARG B CA 1
ATOM 959 C C . ARG B 1 18 ? -12.031 -4.684 -2.59 1 83.88 18 ARG B C 1
ATOM 961 O O . ARG B 1 18 ? -12.039 -4.336 -3.773 1 83.88 18 ARG B O 1
ATOM 968 N N . ILE B 1 19 ? -10.938 -4.934 -1.864 1 85.88 19 ILE B N 1
ATOM 969 C CA . ILE B 1 19 ? -9.641 -4.867 -2.539 1 85.88 19 ILE B CA 1
ATOM 970 C C . ILE B 1 19 ? -9.602 -5.898 -3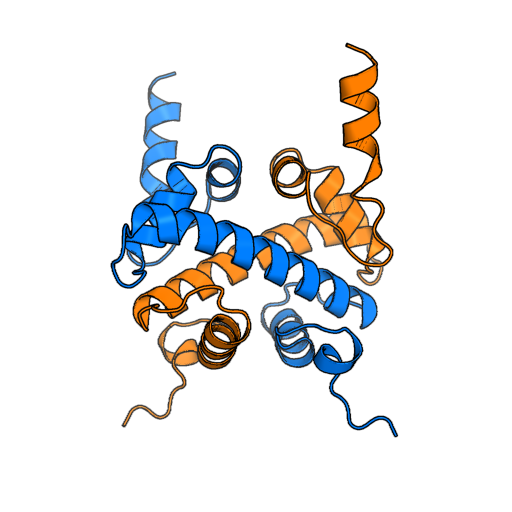.666 1 85.88 19 ILE B C 1
ATOM 972 O O . ILE B 1 19 ? -9.172 -5.59 -4.781 1 85.88 19 ILE B O 1
ATOM 976 N N . LYS B 1 20 ? -10.109 -7.023 -3.395 1 86.31 20 LYS B N 1
ATOM 977 C CA . LYS B 1 20 ? -10.117 -8.094 -4.391 1 86.31 20 LYS B CA 1
ATOM 978 C C . LYS B 1 20 ? -10.938 -7.695 -5.613 1 86.31 20 LYS B C 1
ATOM 980 O O . LYS B 1 20 ? -10.523 -7.934 -6.75 1 86.31 20 LYS B O 1
ATOM 985 N N . THR B 1 21 ? -12.016 -7.098 -5.414 1 81.94 21 THR B N 1
ATOM 986 C CA . THR B 1 21 ? -12.883 -6.676 -6.504 1 81.94 21 THR B CA 1
ATOM 987 C C . THR B 1 21 ? -12.211 -5.605 -7.355 1 81.94 21 THR B C 1
ATOM 989 O O . THR B 1 21 ? -12.336 -5.605 -8.578 1 81.94 21 THR B O 1
ATOM 992 N N . MET B 1 22 ? -11.477 -4.797 -6.699 1 83.19 22 MET B N 1
ATOM 993 C CA . MET B 1 22 ? -10.797 -3.711 -7.395 1 83.19 22 MET B CA 1
ATOM 994 C C . MET B 1 22 ? -9.68 -4.246 -8.281 1 83.19 22 MET B C 1
ATOM 996 O O . MET B 1 22 ? -9.414 -3.695 -9.352 1 83.19 22 MET B O 1
ATOM 1000 N N . LEU B 1 23 ? -9.156 -5.359 -7.816 1 85.75 23 LEU B N 1
ATOM 1001 C CA . LEU B 1 23 ? -8.078 -5.961 -8.594 1 85.75 23 LEU B CA 1
ATOM 1002 C C . LEU B 1 23 ? -8.586 -6.465 -9.938 1 85.75 23 LEU B C 1
ATOM 1004 O O . LEU B 1 23 ? -7.895 -6.355 -10.953 1 85.75 23 LEU B O 1
ATOM 1008 N N . LYS B 1 24 ? -9.766 -6.852 -9.898 1 78.38 24 LYS B N 1
ATOM 1009 C CA . LYS B 1 24 ? -10.383 -7.332 -11.133 1 78.38 24 LYS B CA 1
ATOM 1010 C C . LYS B 1 24 ? -10.742 -6.176 -12.055 1 78.38 24 LYS B C 1
ATOM 1012 O O . LYS B 1 24 ? -10.594 -6.277 -13.273 1 78.38 24 LYS B O 1
ATOM 1017 N N . ALA B 1 25 ? -11.094 -5.086 -11.508 1 76.94 25 ALA B N 1
ATOM 1018 C CA . ALA B 1 25 ? -11.594 -3.941 -12.266 1 76.94 25 ALA B CA 1
ATOM 1019 C C . ALA B 1 25 ? -10.477 -3.268 -13.055 1 76.94 25 ALA B C 1
ATOM 1021 O O . ALA B 1 25 ? -10.68 -2.822 -14.188 1 76.94 25 ALA B O 1
ATOM 1022 N N . LYS B 1 26 ? -9.359 -3.223 -12.555 1 76.12 26 LYS B N 1
ATOM 1023 C CA . LYS B 1 26 ? -8.266 -2.523 -13.234 1 76.12 26 LYS B CA 1
ATOM 1024 C C . LYS B 1 26 ? -7.355 -3.506 -13.961 1 76.12 26 LYS B C 1
ATOM 1026 O O . LYS B 1 26 ? -6.328 -3.111 -14.516 1 76.12 26 LYS B O 1
ATOM 1031 N N . ASN B 1 27 ? -7.824 -4.738 -13.961 1 79.12 27 ASN B N 1
ATOM 1032 C CA . ASN B 1 27 ? -7.023 -5.805 -14.562 1 79.12 27 ASN B CA 1
ATOM 1033 C C . ASN B 1 27 ? -5.637 -5.883 -13.93 1 79.12 27 ASN B C 1
ATOM 1035 O O . ASN B 1 27 ? -4.645 -6.098 -14.633 1 79.12 27 ASN B O 1
ATOM 1039 N N . PHE B 1 28 ? -5.652 -5.453 -12.695 1 75.19 28 PHE B N 1
ATOM 1040 C CA . PHE B 1 28 ? -4.395 -5.59 -11.969 1 75.19 28 PHE B CA 1
ATOM 1041 C C . PHE B 1 28 ? -3.967 -7.051 -11.898 1 75.19 28 PHE B C 1
ATOM 1043 O O . PHE B 1 28 ? -2.795 -7.371 -12.109 1 75.19 28 PHE B O 1
ATOM 1050 N N . ALA B 1 29 ? -4.902 -7.906 -11.547 1 79.19 29 ALA B N 1
ATOM 1051 C CA . ALA B 1 29 ? -4.699 -9.352 -11.484 1 79.19 29 ALA B CA 1
ATOM 1052 C C . ALA B 1 29 ? -5.965 -10.102 -11.898 1 79.19 29 ALA B C 1
ATOM 1054 O O . ALA B 1 29 ? -6.953 -10.125 -11.164 1 79.19 29 ALA B O 1
ATOM 1055 N N . SER B 1 30 ? -5.742 -10.648 -13.039 1 78.06 30 SER B N 1
ATOM 1056 C CA . SER B 1 30 ? -6.906 -11.359 -13.555 1 78.06 30 SER B CA 1
ATOM 1057 C C . SER B 1 30 ? -7.215 -12.594 -12.711 1 78.06 30 SER B C 1
ATOM 1059 O O . SER B 1 30 ? -8.375 -12.977 -12.57 1 78.06 30 SER B O 1
ATOM 1061 N N . ARG B 1 31 ? -6.18 -13.125 -12.156 1 90.19 31 ARG B N 1
ATOM 1062 C CA . ARG B 1 31 ? -6.434 -14.305 -11.336 1 90.19 31 ARG B CA 1
ATOM 1063 C C . ARG B 1 31 ? -5.645 -14.242 -10.031 1 90.19 31 ARG B C 1
ATOM 1065 O O . ARG B 1 31 ? -4.418 -14.336 -10.039 1 90.19 31 ARG B O 1
ATOM 1072 N N . ILE B 1 32 ? -6.312 -13.969 -8.953 1 94.81 32 ILE B N 1
ATOM 1073 C CA . ILE B 1 32 ? -5.742 -13.984 -7.609 1 94.81 32 ILE B CA 1
ATOM 1074 C C . ILE B 1 32 ? -6.594 -14.867 -6.699 1 94.81 32 ILE B C 1
ATOM 1076 O O . ILE B 1 32 ? -7.824 -14.828 -6.762 1 94.81 32 ILE B O 1
ATOM 1080 N N . SER B 1 33 ? -5.902 -15.633 -5.973 1 95.12 33 SER B N 1
ATOM 1081 C CA . SER B 1 33 ? -6.617 -16.469 -5.02 1 95.12 33 SER B CA 1
ATOM 1082 C C . SER B 1 33 ? -7.141 -15.648 -3.846 1 95.12 33 SER B C 1
ATOM 1084 O O . SER B 1 33 ? -6.668 -14.539 -3.6 1 95.12 33 SER B O 1
ATOM 1086 N N . ASP B 1 34 ? -8.07 -16.328 -3.119 1 93.56 34 ASP B N 1
ATOM 1087 C CA . ASP B 1 34 ? -8.57 -15.688 -1.911 1 93.56 34 ASP B CA 1
ATOM 1088 C C . ASP B 1 34 ? -7.453 -15.461 -0.902 1 93.56 34 ASP B C 1
ATOM 1090 O O . ASP B 1 34 ? -7.375 -14.398 -0.279 1 93.56 34 ASP B O 1
ATOM 1094 N N . THR B 1 35 ? -6.574 -16.422 -0.773 1 95.25 35 THR B N 1
ATOM 1095 C CA . THR B 1 35 ? -5.48 -16.297 0.187 1 95.25 35 THR B CA 1
ATOM 1096 C C . THR B 1 35 ? -4.457 -15.273 -0.293 1 95.25 35 THR B C 1
ATOM 1098 O O . THR B 1 35 ? -3.832 -14.586 0.518 1 95.25 35 THR B O 1
ATOM 1101 N N . GLY B 1 36 ? -4.32 -15.18 -1.61 1 95.62 36 GLY B N 1
ATOM 1102 C CA . GLY B 1 36 ? -3.49 -14.125 -2.172 1 95.62 36 GLY B CA 1
ATOM 1103 C C . GLY B 1 36 ? -4.012 -12.727 -1.872 1 95.62 36 GLY B C 1
ATOM 1104 O O . GLY B 1 36 ? -3.238 -11.836 -1.521 1 95.62 36 GLY B O 1
ATOM 1105 N N . ALA B 1 37 ? -5.285 -12.617 -1.998 1 95.06 37 ALA B N 1
ATOM 1106 C CA . ALA B 1 37 ? -5.914 -11.336 -1.705 1 95.06 37 ALA B CA 1
ATOM 1107 C C . ALA B 1 37 ? -5.734 -10.961 -0.236 1 95.06 37 ALA B C 1
ATOM 1109 O O . ALA B 1 37 ? -5.48 -9.797 0.086 1 95.06 37 ALA B O 1
ATOM 1110 N N . VAL B 1 38 ? -5.832 -11.953 0.601 1 95.5 38 VAL B N 1
ATOM 1111 C CA . VAL B 1 38 ? -5.637 -11.719 2.027 1 95.5 38 VAL B CA 1
ATOM 1112 C C . VAL B 1 38 ? -4.203 -11.258 2.285 1 95.5 38 VAL B C 1
ATOM 1114 O O . VAL B 1 38 ? -3.975 -10.273 2.994 1 95.5 38 VAL B O 1
ATOM 1117 N N . PHE B 1 39 ? -3.297 -11.914 1.71 1 96.25 39 PHE B N 1
ATOM 1118 C CA . PHE B 1 39 ? -1.893 -11.578 1.915 1 96.25 39 PHE B CA 1
ATOM 1119 C C . PHE B 1 39 ? -1.584 -10.188 1.364 1 96.25 39 PHE B C 1
ATOM 1121 O O . PHE B 1 39 ? -0.894 -9.398 2.012 1 96.25 39 PHE B O 1
ATOM 1128 N N . LEU B 1 40 ? -2.053 -9.898 0.191 1 96.31 40 LEU B N 1
ATOM 1129 C CA . LEU B 1 40 ? -1.854 -8.578 -0.39 1 96.31 40 LEU B CA 1
ATOM 1130 C C . LEU B 1 40 ? -2.418 -7.492 0.521 1 96.31 40 LEU B C 1
ATOM 1132 O O . LEU B 1 40 ? -1.788 -6.449 0.718 1 96.31 40 LEU B O 1
ATOM 1136 N N . THR B 1 41 ? -3.57 -7.75 1.049 1 95.38 41 THR B N 1
ATOM 1137 C CA . THR B 1 41 ? -4.207 -6.781 1.935 1 95.38 41 THR B CA 1
ATOM 1138 C C . THR B 1 41 ? -3.365 -6.559 3.188 1 95.38 41 THR B C 1
ATOM 1140 O O . THR B 1 41 ? -3.211 -5.422 3.646 1 95.38 41 THR B O 1
ATOM 1143 N N . ALA B 1 42 ? -2.799 -7.633 3.721 1 95.06 42 ALA B N 1
ATOM 1144 C CA . ALA B 1 42 ? -1.914 -7.512 4.875 1 95.06 42 ALA B CA 1
ATOM 1145 C C . ALA B 1 42 ? -0.684 -6.676 4.539 1 95.06 42 ALA B C 1
ATOM 1147 O O . ALA B 1 42 ? -0.264 -5.828 5.332 1 95.06 42 ALA B O 1
ATOM 1148 N N . VAL B 1 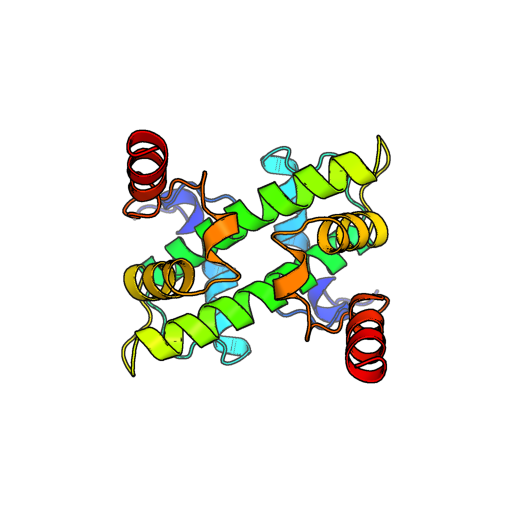43 ? -0.164 -6.848 3.361 1 96.5 43 VAL B N 1
ATOM 1149 C CA . VAL B 1 43 ? 0.987 -6.094 2.871 1 96.5 43 VAL B CA 1
ATOM 1150 C C . VAL B 1 43 ? 0.635 -4.613 2.781 1 96.5 43 VAL B C 1
ATOM 1152 O O . VAL B 1 43 ? 1.383 -3.76 3.268 1 96.5 43 VAL B O 1
ATOM 1155 N N . LEU B 1 44 ? -0.513 -4.348 2.256 1 96 44 LEU B N 1
ATOM 1156 C CA . LEU B 1 44 ? -0.943 -2.963 2.09 1 96 44 LEU B CA 1
ATOM 1157 C C . LEU B 1 44 ? -1.186 -2.305 3.443 1 96 44 LEU B C 1
ATOM 1159 O O . LEU B 1 44 ? -0.877 -1.124 3.629 1 96 44 LEU B O 1
ATOM 1163 N N . GLU B 1 45 ? -1.755 -3.107 4.352 1 93.94 45 GLU B N 1
ATOM 1164 C CA . GLU B 1 45 ? -1.939 -2.574 5.699 1 93.94 45 GLU B CA 1
ATOM 1165 C C . GLU B 1 45 ? -0.602 -2.225 6.344 1 93.94 45 GLU B C 1
ATOM 1167 O O . GLU B 1 45 ? -0.464 -1.169 6.965 1 93.94 45 GLU B O 1
ATOM 1172 N N . TYR B 1 46 ? 0.334 -3.068 6.164 1 93.94 46 TYR B N 1
ATOM 1173 C CA . TYR B 1 46 ? 1.667 -2.832 6.707 1 93.94 46 TYR B CA 1
ATOM 1174 C C . TYR B 1 46 ? 2.287 -1.578 6.102 1 93.94 46 TYR B C 1
ATOM 1176 O O . TYR B 1 46 ? 2.805 -0.723 6.824 1 93.94 46 TYR B O 1
ATOM 1184 N N . LEU B 1 47 ? 2.271 -1.418 4.785 1 96.56 47 LEU B N 1
ATOM 1185 C CA . LEU B 1 47 ? 2.828 -0.258 4.098 1 96.56 47 LEU B CA 1
ATOM 1186 C C . LEU B 1 47 ? 2.111 1.021 4.523 1 96.56 47 LEU B C 1
ATOM 1188 O O . LEU B 1 47 ? 2.742 2.068 4.672 1 96.56 47 LEU B O 1
ATOM 1192 N N . THR B 1 48 ? 0.815 0.935 4.719 1 96.19 48 THR B N 1
ATOM 1193 C CA . THR B 1 48 ? 0.037 2.086 5.164 1 96.19 48 THR B CA 1
ATOM 1194 C C . THR B 1 48 ? 0.52 2.57 6.527 1 96.19 48 THR B C 1
ATOM 1196 O O . THR B 1 48 ? 0.707 3.77 6.734 1 96.19 48 THR B O 1
ATOM 1199 N N . ALA B 1 49 ? 0.719 1.6 7.441 1 94.25 49 ALA B N 1
ATOM 1200 C CA . ALA B 1 49 ? 1.199 1.957 8.773 1 94.25 49 ALA B CA 1
ATOM 1201 C C . ALA B 1 49 ? 2.547 2.668 8.695 1 94.25 49 ALA B C 1
ATOM 1203 O O . ALA B 1 49 ? 2.756 3.688 9.359 1 94.25 49 ALA B O 1
ATOM 1204 N N . GLU B 1 50 ? 3.422 2.17 7.867 1 95.31 50 GLU B N 1
ATOM 1205 C CA . GLU B 1 50 ? 4.75 2.76 7.715 1 95.31 50 GLU B CA 1
ATOM 1206 C C . GLU B 1 50 ? 4.664 4.164 7.125 1 95.31 50 GLU B C 1
ATOM 1208 O O . GLU B 1 50 ? 5.312 5.09 7.617 1 95.31 50 GLU B O 1
ATOM 1213 N N . ILE B 1 51 ? 3.846 4.348 6.117 1 97.12 51 ILE B N 1
ATOM 1214 C CA . ILE B 1 51 ? 3.691 5.637 5.449 1 97.12 51 ILE B CA 1
ATOM 1215 C C . ILE B 1 51 ? 3.104 6.656 6.422 1 97.12 51 ILE B C 1
ATOM 1217 O O . ILE B 1 51 ? 3.58 7.789 6.504 1 97.12 51 ILE B O 1
ATOM 1221 N N . LEU B 1 52 ? 2.129 6.219 7.203 1 96.31 52 LEU B N 1
ATOM 1222 C CA . LEU B 1 52 ? 1.457 7.16 8.094 1 96.31 52 LEU B CA 1
ATOM 1223 C C . LEU B 1 52 ? 2.355 7.531 9.266 1 96.31 52 LEU B C 1
ATOM 1225 O O . LEU B 1 52 ? 2.318 8.664 9.75 1 96.31 52 LEU B O 1
ATOM 1229 N N . GLU B 1 53 ? 3.105 6.578 9.727 1 95.56 53 GLU B N 1
ATOM 1230 C CA . GLU B 1 53 ? 4.066 6.902 10.773 1 95.56 53 GLU B CA 1
ATOM 1231 C C . GLU B 1 53 ? 5.047 7.977 10.312 1 95.56 53 GLU B C 1
ATOM 1233 O O . GLU B 1 53 ? 5.293 8.953 11.023 1 95.56 53 GLU B O 1
ATOM 1238 N N . LEU B 1 54 ? 5.594 7.82 9.141 1 97.19 54 LEU B N 1
ATOM 1239 C CA . LEU B 1 54 ? 6.496 8.82 8.578 1 97.19 54 LEU B CA 1
ATOM 1240 C C . LEU B 1 54 ? 5.773 10.141 8.367 1 97.19 54 LEU B C 1
ATOM 1242 O O . LEU B 1 54 ? 6.328 11.211 8.641 1 97.19 54 LEU B O 1
ATOM 1246 N N . SER B 1 55 ? 4.551 10.086 7.906 1 97.31 55 SER B N 1
ATOM 1247 C CA . SER B 1 55 ? 3.762 11.281 7.621 1 97.31 55 SER B CA 1
ATOM 1248 C C . SER B 1 55 ? 3.436 12.047 8.898 1 97.31 55 SER B C 1
ATOM 1250 O O . SER B 1 55 ? 3.387 13.273 8.898 1 97.31 55 SER B O 1
ATOM 1252 N N . LEU B 1 56 ? 3.184 11.273 9.945 1 95.56 56 LEU B N 1
ATOM 1253 C CA . LEU B 1 56 ? 2.912 11.891 11.242 1 95.56 56 LEU B CA 1
ATOM 1254 C C . LEU B 1 56 ? 4.102 12.727 11.703 1 95.56 56 LEU B C 1
ATOM 1256 O O . LEU B 1 56 ? 3.926 13.82 12.242 1 95.56 56 LEU B O 1
ATOM 1260 N N . ASN B 1 57 ? 5.273 12.156 11.5 1 96.44 57 ASN B N 1
ATOM 1261 C CA . ASN B 1 57 ? 6.488 12.883 11.859 1 96.44 57 ASN B CA 1
ATOM 1262 C C . ASN B 1 57 ? 6.613 14.18 11.07 1 96.44 57 ASN B C 1
ATOM 1264 O O . ASN B 1 57 ? 6.992 15.211 11.633 1 96.44 57 ASN B O 1
ATOM 1268 N N . VAL B 1 58 ? 6.301 14.172 9.852 1 97.25 58 VAL B N 1
ATOM 1269 C CA . VAL B 1 58 ? 6.387 15.352 8.984 1 97.25 58 VAL B CA 1
ATOM 1270 C C . VAL B 1 58 ? 5.32 16.359 9.391 1 97.25 58 VAL B C 1
ATOM 1272 O O . VAL B 1 58 ? 5.582 17.562 9.43 1 97.25 58 VAL B O 1
ATOM 1275 N N . ALA B 1 59 ? 4.137 15.883 9.727 1 96.62 59 ALA B N 1
ATOM 1276 C CA . ALA B 1 59 ? 3.006 16.75 10.047 1 96.62 59 ALA B CA 1
ATOM 1277 C C . ALA B 1 59 ? 3.246 17.5 11.359 1 96.62 59 ALA B C 1
ATOM 1279 O O . ALA B 1 59 ? 2.67 18.562 11.578 1 96.62 59 ALA B O 1
ATOM 1280 N N . ASN B 1 60 ? 3.98 16.844 12.25 1 96.5 60 ASN B N 1
ATOM 1281 C CA . ASN B 1 60 ? 4.402 17.484 13.484 1 96.5 60 ASN B CA 1
ATOM 1282 C C . ASN B 1 60 ? 3.213 18.047 14.266 1 96.5 60 ASN B C 1
ATOM 1284 O O . ASN B 1 60 ? 3.186 19.234 14.602 1 96.5 60 ASN B O 1
ATOM 1288 N N . GLY B 1 61 ? 2.191 17.234 14.375 1 94.44 61 GLY B N 1
ATOM 1289 C CA . GLY B 1 61 ? 1.06 17.609 15.211 1 94.44 61 GLY B CA 1
ATOM 1290 C C . GLY B 1 61 ? -0.122 18.125 14.422 1 94.44 61 GLY B C 1
ATOM 1291 O O . GLY B 1 61 ? -1.211 18.312 14.969 1 94.44 61 GLY B O 1
ATOM 1292 N N . GLN B 1 62 ? 0.105 18.406 13.195 1 96.75 62 GLN B N 1
ATOM 1293 C CA . GLN B 1 62 ? -0.989 18.828 12.32 1 96.75 62 GLN B CA 1
ATOM 1294 C C . GLN B 1 62 ? -1.736 17.625 11.758 1 96.75 62 GLN B C 1
ATOM 1296 O O . GLN B 1 62 ? -1.251 16.5 11.836 1 96.75 62 GLN B O 1
ATOM 1301 N N . ARG B 1 63 ? -2.879 18 11.289 1 95.81 63 ARG B N 1
ATOM 1302 C CA . ARG B 1 63 ? -3.611 17.016 10.492 1 95.81 63 ARG B CA 1
ATOM 1303 C C . ARG B 1 63 ? -2.82 16.625 9.258 1 95.81 63 ARG B C 1
ATOM 1305 O O . ARG B 1 63 ? -2.273 17.484 8.555 1 95.81 63 ARG B O 1
ATOM 1312 N N . ILE B 1 64 ? -2.768 15.32 9.039 1 96.69 64 ILE B N 1
ATOM 1313 C CA . ILE B 1 64 ? -2.012 14.812 7.895 1 96.69 64 ILE B CA 1
ATOM 1314 C C . ILE B 1 64 ? -2.693 15.227 6.598 1 96.69 64 ILE B C 1
ATOM 1316 O O . ILE B 1 64 ? -3.873 14.938 6.383 1 96.69 64 ILE B O 1
ATOM 1320 N N . ARG B 1 65 ? -1.99 15.93 5.77 1 97 65 ARG B N 1
ATOM 1321 C CA . ARG B 1 65 ? -2.41 16.359 4.441 1 97 65 ARG B CA 1
ATOM 1322 C C . ARG B 1 65 ? -1.565 15.688 3.359 1 97 65 ARG B C 1
ATOM 1324 O O . ARG B 1 65 ? -0.576 15.016 3.662 1 97 65 ARG B O 1
ATOM 1331 N N . PRO B 1 66 ? -2.021 15.883 2.084 1 97.06 66 PRO B N 1
ATOM 1332 C CA . PRO B 1 66 ? -1.278 15.227 1.001 1 97.06 66 PRO B CA 1
ATOM 1333 C C . PRO B 1 66 ? 0.207 15.586 1.011 1 97.06 66 PRO B C 1
ATOM 1335 O O . PRO B 1 66 ? 1.055 14.711 0.804 1 97.06 66 PRO B O 1
ATOM 1338 N N . GLN B 1 67 ? 0.522 16.812 1.37 1 96.62 67 GLN B N 1
ATOM 1339 C CA . GLN B 1 67 ? 1.915 17.25 1.304 1 96.62 67 GLN B CA 1
ATOM 1340 C C . GLN B 1 67 ? 2.754 16.562 2.381 1 96.62 67 GLN B C 1
ATOM 1342 O O . GLN B 1 67 ? 3.945 16.312 2.184 1 96.62 67 GLN B O 1
ATOM 1347 N N . HIS B 1 68 ? 2.131 16.266 3.512 1 97.56 68 HIS B N 1
ATOM 1348 C CA . HIS B 1 68 ? 2.85 15.539 4.551 1 97.56 68 HIS B CA 1
ATOM 1349 C C . HIS B 1 68 ? 3.209 14.133 4.09 1 97.56 68 HIS B C 1
ATOM 1351 O O . HIS B 1 68 ? 4.324 13.656 4.328 1 97.56 68 HIS B O 1
ATOM 1357 N N . ILE B 1 69 ? 2.283 13.484 3.422 1 97.5 69 ILE B N 1
ATOM 1358 C CA . ILE B 1 69 ? 2.512 12.133 2.916 1 97.5 69 ILE B CA 1
ATOM 1359 C C . ILE B 1 69 ? 3.58 12.164 1.826 1 97.5 69 ILE B C 1
ATOM 1361 O O . ILE B 1 69 ? 4.539 11.391 1.866 1 97.5 69 ILE B O 1
ATOM 1365 N N . GLU B 1 70 ? 3.428 13.094 0.934 1 97.19 70 GLU B N 1
ATOM 1366 C CA . GLU B 1 70 ? 4.387 13.203 -0.16 1 97.19 70 GLU B CA 1
ATOM 1367 C C . GLU B 1 70 ? 5.797 13.469 0.365 1 97.19 70 GLU B C 1
ATOM 1369 O O . GLU B 1 70 ? 6.758 12.828 -0.062 1 97.19 70 GLU B O 1
ATOM 1374 N N . THR B 1 71 ? 5.895 14.391 1.234 1 96.94 71 THR B N 1
ATOM 1375 C CA . THR B 1 71 ? 7.188 14.734 1.816 1 96.94 71 THR B CA 1
ATOM 1376 C C . THR B 1 71 ? 7.793 13.523 2.527 1 96.94 71 THR B C 1
ATOM 1378 O O . THR B 1 71 ? 8.984 13.25 2.385 1 96.94 71 THR B O 1
ATOM 1381 N N . ALA B 1 72 ? 7 12.812 3.26 1 97.31 72 ALA B N 1
ATOM 1382 C CA . ALA B 1 72 ? 7.469 11.617 3.959 1 97.31 72 ALA B CA 1
ATOM 1383 C C . ALA B 1 72 ? 8.016 10.586 2.977 1 97.31 72 ALA B C 1
ATOM 1385 O O . ALA B 1 72 ? 9.078 9.992 3.215 1 97.31 72 ALA B O 1
ATOM 1386 N N . LEU B 1 73 ? 7.336 10.445 1.823 1 97.44 73 LEU B N 1
ATOM 1387 C CA . LEU B 1 73 ? 7.742 9.461 0.822 1 97.44 73 LEU B CA 1
ATOM 1388 C C . LEU B 1 73 ? 9.023 9.906 0.121 1 97.44 73 LEU B C 1
ATOM 1390 O O . LEU B 1 73 ? 9.906 9.086 -0.143 1 97.44 73 LEU B O 1
ATOM 1394 N N . ILE B 1 74 ? 9.164 11.125 -0.128 1 95.19 74 ILE B N 1
ATOM 1395 C CA . ILE B 1 74 ? 10.32 11.672 -0.828 1 95.19 74 ILE B CA 1
ATOM 1396 C C . ILE B 1 74 ? 11.547 11.586 0.07 1 95.19 74 ILE B C 1
ATOM 1398 O O . ILE B 1 74 ? 12.648 11.297 -0.401 1 95.19 74 ILE B O 1
ATOM 1402 N N . GLN B 1 75 ? 11.367 11.742 1.321 1 96.38 75 GLN B N 1
ATOM 1403 C CA . GLN B 1 75 ? 12.5 11.836 2.244 1 96.38 75 GLN B CA 1
ATOM 1404 C C . GLN B 1 75 ? 12.922 10.445 2.729 1 96.38 75 GLN B C 1
ATOM 1406 O O . GLN B 1 75 ? 13.977 10.297 3.348 1 96.38 75 GLN B O 1
ATOM 1411 N N . ASP B 1 76 ? 12.141 9.547 2.529 1 96.69 76 ASP B N 1
ATOM 1412 C CA . ASP B 1 76 ? 12.477 8.195 2.971 1 96.69 76 ASP B CA 1
ATOM 1413 C C . ASP B 1 76 ? 13.242 7.441 1.886 1 96.69 76 ASP B C 1
ATOM 1415 O O . ASP B 1 76 ? 12.727 7.25 0.78 1 96.69 76 ASP B O 1
ATOM 1419 N N . ALA B 1 77 ? 14.367 6.941 2.229 1 96.25 77 ALA B N 1
ATOM 1420 C CA . ALA B 1 77 ? 15.266 6.293 1.278 1 96.25 77 ALA B CA 1
ATOM 1421 C C . ALA B 1 77 ? 14.68 4.98 0.771 1 96.25 77 ALA B C 1
ATOM 1423 O O . ALA B 1 77 ? 15 4.531 -0.332 1 96.25 77 ALA B O 1
ATOM 1424 N N . GLU B 1 78 ? 13.82 4.379 1.541 1 96.44 78 GLU B N 1
ATOM 1425 C CA . GLU B 1 78 ? 13.242 3.096 1.145 1 96.44 78 GLU B CA 1
ATOM 1426 C C . GLU B 1 78 ? 12.023 3.289 0.248 1 96.44 78 GLU B C 1
ATOM 1428 O O . GLU B 1 78 ? 11.805 2.512 -0.682 1 96.44 78 GLU B O 1
ATOM 1433 N N . PHE B 1 79 ? 11.281 4.367 0.5 1 97 79 PHE B N 1
ATOM 1434 C CA . PHE B 1 79 ? 10.039 4.574 -0.239 1 97 79 PHE B CA 1
ATOM 1435 C C . PHE B 1 79 ? 10.305 5.309 -1.548 1 97 79 PHE B C 1
ATOM 1437 O O . PHE B 1 79 ? 9.688 5.012 -2.57 1 97 79 PHE B O 1
ATOM 1444 N N . LEU B 1 80 ? 11.234 6.195 -1.554 1 95.88 80 LEU B N 1
ATOM 1445 C CA . LEU B 1 80 ? 11.414 7.117 -2.67 1 95.88 80 LEU B CA 1
ATOM 1446 C C . LEU B 1 80 ? 11.633 6.355 -3.975 1 95.88 80 LEU B C 1
ATOM 1448 O O . LEU B 1 80 ? 11.016 6.676 -4.992 1 95.88 80 LEU B O 1
ATOM 1452 N N . PRO B 1 81 ? 12.43 5.324 -4.012 1 95.25 81 PRO B N 1
ATOM 1453 C CA . PRO B 1 81 ? 12.711 4.637 -5.273 1 95.25 81 PRO B CA 1
ATOM 1454 C C . PRO B 1 81 ? 11.461 3.998 -5.887 1 95.25 81 PRO B C 1
ATOM 1456 O O . PRO B 1 81 ? 11.398 3.801 -7.102 1 95.25 81 PRO B O 1
ATOM 1459 N N . LEU B 1 82 ? 10.484 3.734 -5.141 1 95.94 82 LEU B N 1
ATOM 1460 C CA . LEU B 1 82 ? 9.273 3.082 -5.645 1 95.94 82 LEU B CA 1
ATOM 1461 C C . LEU B 1 82 ? 8.445 4.047 -6.488 1 95.94 82 LEU B C 1
ATOM 1463 O O . LEU B 1 82 ? 7.582 3.619 -7.254 1 95.94 82 LEU B O 1
ATOM 1467 N N . PHE B 1 83 ? 8.727 5.352 -6.371 1 94.75 83 PHE B N 1
ATOM 1468 C CA . PHE B 1 83 ? 7.805 6.32 -6.953 1 94.75 83 PHE B CA 1
ATOM 1469 C C . PHE B 1 83 ? 8.477 7.09 -8.086 1 94.75 83 PHE B C 1
ATOM 1471 O O . PHE B 1 83 ? 8.031 8.188 -8.438 1 94.75 83 PHE B O 1
ATOM 1478 N N . ARG B 1 84 ? 9.469 6.508 -8.625 1 87.88 84 ARG B N 1
ATOM 1479 C CA . ARG B 1 84 ? 10.219 7.168 -9.688 1 87.88 84 ARG B CA 1
ATOM 1480 C C . ARG B 1 84 ? 9.352 7.379 -10.922 1 87.88 84 ARG B C 1
ATOM 1482 O O . ARG B 1 84 ? 9.547 8.344 -11.672 1 87.88 84 ARG B O 1
ATOM 1489 N N . LYS B 1 85 ? 8.43 6.555 -11.102 1 88.25 85 LYS B N 1
ATOM 1490 C CA . LYS B 1 85 ? 7.578 6.648 -12.281 1 88.25 85 LYS B CA 1
ATOM 1491 C C . LYS B 1 85 ? 6.156 7.059 -11.906 1 88.25 85 LYS B C 1
ATOM 1493 O O . LYS B 1 85 ? 5.27 7.105 -12.766 1 88.25 85 LYS B O 1
ATOM 1498 N N . ALA B 1 86 ? 5.949 7.352 -10.695 1 91.75 86 ALA B N 1
ATOM 1499 C CA . ALA B 1 86 ? 4.598 7.629 -10.219 1 91.75 86 ALA B CA 1
ATOM 1500 C C . ALA B 1 86 ? 4.18 9.062 -10.547 1 91.75 86 ALA B C 1
ATOM 1502 O O . ALA B 1 86 ? 4.988 9.984 -10.445 1 91.75 86 ALA B O 1
ATOM 1503 N N . VAL B 1 87 ? 2.914 9.203 -10.992 1 88.75 87 VAL B N 1
ATOM 1504 C CA . VAL B 1 87 ? 2.287 10.508 -11.188 1 88.75 87 VAL B CA 1
ATOM 1505 C C . VAL B 1 87 ? 0.986 10.578 -10.391 1 88.75 87 VAL B C 1
ATOM 1507 O O . VAL B 1 87 ? 0.095 9.742 -10.57 1 88.75 87 VAL B O 1
ATOM 1510 N N . PHE B 1 88 ? 0.976 11.477 -9.461 1 91.94 88 PHE B N 1
ATOM 1511 C CA . PHE B 1 88 ? -0.241 11.742 -8.703 1 91.94 88 PHE B CA 1
ATOM 1512 C C . PHE B 1 88 ? -0.718 13.172 -8.93 1 91.94 88 PHE B C 1
ATOM 1514 O O . PHE B 1 88 ? 0.092 14.094 -9.016 1 91.94 88 PHE B O 1
ATOM 1521 N N . PRO B 1 89 ? -2.004 13.234 -9.016 1 84.44 89 PRO B N 1
ATOM 1522 C CA . PRO B 1 89 ? -2.486 14.609 -9.148 1 84.44 89 PRO B CA 1
ATOM 1523 C C . PRO B 1 89 ? -2.014 15.516 -8.016 1 84.44 89 PRO B C 1
ATOM 1525 O O . PRO B 1 89 ? -2.152 15.164 -6.844 1 84.44 89 PRO B O 1
ATOM 1528 N N . GLY B 1 90 ? -1.428 16.625 -8.383 1 83.25 90 GLY B N 1
ATOM 1529 C CA . GLY B 1 90 ? -1.024 17.625 -7.395 1 83.25 90 GLY B CA 1
ATOM 1530 C C . GLY B 1 90 ? 0.297 17.281 -6.727 1 83.25 90 GLY B C 1
ATOM 1531 O O . GLY B 1 90 ? 0.755 18.016 -5.848 1 83.25 90 GLY B O 1
ATOM 1532 N N . SER B 1 91 ? 0.856 16.109 -7.117 1 83.62 91 SER B N 1
ATOM 1533 C CA . SER B 1 91 ? 2.1 15.672 -6.492 1 83.62 91 SER B CA 1
ATOM 1534 C C . SER B 1 91 ? 3.314 16.234 -7.219 1 83.62 91 SER B C 1
ATOM 1536 O O . SER B 1 91 ? 3.227 16.594 -8.398 1 83.62 91 SER B O 1
ATOM 1538 N N . THR B 1 92 ? 4.328 16.391 -6.637 1 74.25 92 THR B N 1
ATOM 1539 C CA . THR B 1 92 ? 5.602 16.812 -7.203 1 74.25 92 THR B CA 1
ATOM 1540 C C . THR B 1 92 ? 6.539 15.633 -7.406 1 74.25 92 THR B C 1
ATOM 1542 O O . THR B 1 92 ? 7.73 15.805 -7.664 1 74.25 92 THR B O 1
ATOM 1545 N N . PHE B 1 93 ? 6.066 14.336 -7.207 1 70.06 93 PHE B N 1
ATOM 1546 C CA . PHE B 1 93 ? 6.914 13.164 -7.398 1 70.06 93 PHE B CA 1
ATOM 1547 C C . PHE B 1 93 ? 7.746 13.297 -8.672 1 70.06 93 PHE B C 1
ATOM 1549 O O . PHE B 1 93 ? 8.867 12.789 -8.742 1 70.06 93 PHE B O 1
ATOM 1556 N N . VAL B 1 94 ? 7.199 13.93 -9.891 1 54.09 94 VAL B N 1
ATOM 1557 C CA . VAL B 1 94 ? 7.727 13.945 -11.25 1 54.09 94 VAL B CA 1
ATOM 1558 C C . VAL B 1 94 ? 9.242 14.133 -11.219 1 54.09 94 VAL B C 1
ATOM 1560 O O . VAL B 1 94 ? 9.977 13.391 -11.875 1 54.09 94 VAL B O 1
ATOM 1563 N N . THR B 1 95 ? 9.672 15.398 -11.016 1 49.75 95 THR B N 1
ATOM 1564 C CA . THR B 1 95 ? 10.672 16.141 -11.773 1 49.75 95 THR B CA 1
ATOM 1565 C C . THR B 1 95 ? 12.07 15.602 -11.484 1 49.75 95 THR B C 1
ATOM 1567 O O . THR B 1 95 ? 13.055 16.109 -12.039 1 49.75 95 THR B O 1
ATOM 1570 N N . ARG B 1 96 ? 12.211 15.055 -10.344 1 46.88 96 ARG B N 1
ATOM 1571 C CA . ARG B 1 96 ? 13.641 15.07 -10.039 1 46.88 96 ARG B CA 1
ATOM 1572 C C . ARG B 1 96 ? 14.383 14.031 -10.867 1 46.88 96 ARG B C 1
ATOM 1574 O O . ARG B 1 96 ? 15.617 13.984 -10.852 1 46.88 96 ARG B O 1
ATOM 1581 N N . HIS B 1 97 ? 13.641 13.016 -11.336 1 47.44 97 HIS B N 1
ATOM 1582 C CA . HIS B 1 97 ? 14.492 12.109 -12.102 1 47.44 97 HIS B CA 1
ATOM 1583 C C . HIS B 1 97 ? 15.008 12.773 -13.375 1 47.44 97 HIS B C 1
ATOM 1585 O O . HIS B 1 97 ? 16 12.32 -13.953 1 47.44 97 HIS B O 1
ATOM 1591 N N . THR B 1 98 ? 14.188 13.516 -14.023 1 43.25 98 THR B N 1
ATOM 1592 C CA . THR B 1 98 ? 14.773 14.078 -15.234 1 43.25 98 THR B CA 1
ATOM 1593 C C . THR B 1 98 ? 16.016 14.898 -14.898 1 43.25 98 THR B C 1
ATOM 1595 O O . THR B 1 98 ? 16.859 15.141 -15.758 1 43.25 98 THR B O 1
ATOM 1598 N N . SER B 1 99 ? 16.016 15.523 -13.789 1 40.88 99 SER B N 1
ATOM 1599 C CA . SER B 1 99 ? 17.188 16.375 -13.617 1 40.88 99 SER B CA 1
ATOM 1600 C C . SER B 1 99 ? 18.438 15.547 -13.359 1 40.88 99 SER B C 1
ATOM 1602 O O . SER B 1 99 ? 19.562 16.016 -13.594 1 40.88 99 SER B O 1
ATOM 1604 N N . GLN B 1 100 ? 18.344 14.352 -12.703 1 40.12 100 GLN B N 1
ATOM 1605 C CA . GLN B 1 100 ?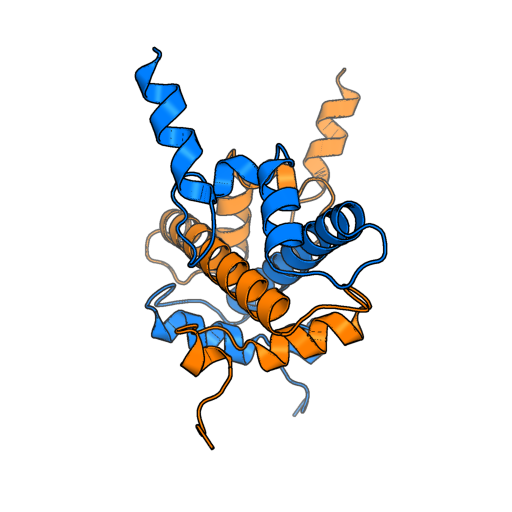 19.625 13.703 -12.445 1 40.12 100 GLN B CA 1
ATOM 1606 C C . GLN B 1 100 ? 20.156 13.008 -13.703 1 40.12 100 GLN B C 1
ATOM 1608 O O . GLN B 1 100 ? 21.344 12.688 -13.789 1 40.12 100 GLN B O 1
ATOM 1613 N N . GLU B 1 101 ? 19.25 12.5 -14.562 1 40.28 101 GLU B N 1
ATOM 1614 C CA . GLU B 1 101 ? 19.922 11.938 -15.734 1 40.28 101 GLU B CA 1
ATOM 1615 C C . GLU B 1 101 ? 20.547 13.023 -16.594 1 40.28 101 GLU B C 1
ATOM 1617 O O . GLU B 1 101 ? 21.297 12.734 -17.531 1 40.28 101 GLU B O 1
ATOM 1622 N N . GLU B 1 102 ? 20.047 14.195 -16.578 1 37.12 102 GLU B N 1
ATOM 1623 C CA . GLU B 1 102 ? 20.703 15.117 -17.5 1 37.12 102 GLU B CA 1
ATOM 1624 C C . GLU B 1 102 ? 22.125 15.43 -17.047 1 37.12 102 GLU B C 1
ATOM 1626 O O . GLU B 1 102 ? 22.953 15.898 -17.828 1 37.12 102 GLU B O 1
ATOM 1631 N N . ASN B 1 103 ? 22.359 15.445 -15.781 1 36.94 103 ASN B N 1
ATOM 1632 C CA . ASN B 1 103 ? 23.703 15.938 -15.516 1 36.94 103 ASN B CA 1
ATOM 1633 C C . ASN B 1 103 ? 24.75 14.836 -15.672 1 36.94 103 ASN B C 1
ATOM 1635 O O . ASN B 1 103 ? 25.922 15.047 -15.398 1 36.94 103 ASN B O 1
ATOM 1639 N N . HIS B 1 104 ? 24.312 13.508 -15.922 1 30.83 104 HIS B N 1
ATOM 1640 C CA . HIS B 1 104 ? 25.547 12.766 -16.219 1 30.83 104 HIS B CA 1
ATOM 1641 C C . HIS B 1 104 ? 25.844 12.781 -17.703 1 30.83 104 HIS B C 1
ATOM 1643 O O . HIS B 1 104 ? 24.938 12.719 -18.531 1 30.83 104 HIS B O 1
#

Secondary structure (DSSP, 8-state):
-----HHHHTT-SS-HHHHHHHHHHTTS-S-B-HHHHHHHHHHHHHHHHHHHHHHHHHHTTSPB-HHHHHHHHHH-TTTGGGGTT---TT--TTHHHHHHHHT-/-----HHHHTT-SS-HHHHHHHHHHTTS-SSB-HHHHHHHHHHHHHHHHHHHHHHHHHHTTSPB-HHHHHHHHHH-TTTGGGGTT---TT--GGGHHHHHHH--

Organism: Araneus ventricosus (NCBI:txid182803)

Solvent-accessible surface area (backbone atoms only — not comparable to full-atom values): 11693 Å² total; per-residue (Å²): 124,83,82,58,49,71,19,61,73,68,74,41,76,61,60,30,67,60,52,47,53,39,29,49,72,70,59,53,40,85,46,62,37,74,65,18,36,48,45,51,44,53,51,51,53,52,52,49,47,55,49,36,52,43,12,48,64,62,29,66,85,49,62,30,34,44,65,24,44,50,49,32,36,65,72,29,82,57,50,32,69,73,37,67,82,42,84,52,92,94,53,71,60,54,61,61,58,63,58,58,62,64,74,104,124,83,83,59,49,72,20,60,73,68,74,39,77,60,59,29,67,60,53,47,53,40,28,51,72,70,60,54,41,87,45,61,37,74,63,18,37,47,44,51,44,52,51,49,51,52,52,48,48,54,49,37,51,44,12,47,64,63,30,66,85,48,63,29,36,46,66,24,44,51,51,33,36,65,70,29,82,56,50,32,70,72,36,67,83,42,84,53,90,94,54,74,62,57,61,60,60,63,57,58,61,64,74,104

Nearest PDB structures (foldseek):
  7vz4-assembly1_G  TM=8.503E-01  e=1.063E-06  Homo sapiens
  8g8b-assembly1_G  TM=8.489E-01  e=2.300E-06  Xenopus laevis
  7k61-assembly1_G  TM=8.492E-01  e=2.441E-06  Homo sapiens
  8sn3-assembly1_C  TM=8.150E-01  e=2.043E-06  Homo sapiens
  8wg5-assembly1_C  TM=8.557E-01  e=4.418E-06  Homo sapiens

Sequence (208 aa):
MDRRTMSQKSGLTFPVARIKTMLKAKNFASRISDTGAVFLTAVLEYLTAEILELSLNVANGQRIRPQHIETALIQDAEFLPLFRKAVFPGSTFVTRHTSQEENHMDRRTMSQKSGLTFPVARIKTMLKAKNFASRISDTGAVFLTAVLEYLTAEILELSLNVANGQRIRPQHIETALIQDAEFLPLFRKAVFPGSTFVTRHTSQEENH

InterPro domains:
  IPR002119 Histone H2A [PR00620] (2-24)
  IPR002119 Histone H2A [PR00620] (31-46)
  IPR002119 Histone H2A [PR00620] (46-59)
  IPR002119 Histone H2A [PTHR23430] (5-88)
  IPR002119 Histone H2A [SM00414] (1-100)
  IPR009072 Histone-fold [G3DSA:1.10.20.10] (1-103)
  IPR009072 Histone-fold [SSF47113] (5-83)
  IPR061508 Histone H2A, histone fold [cd00074] (7-89)